Protein AF-A0A9P5QM25-F1 (afdb_monomer)

Structure (mmCIF, N/CA/C/O backbone):
data_AF-A0A9P5QM25-F1
#
_entry.id   AF-A0A9P5QM25-F1
#
loop_
_atom_site.group_PDB
_atom_site.id
_atom_site.type_symbol
_atom_site.label_atom_id
_atom_site.label_alt_id
_atom_site.label_comp_id
_atom_site.label_asym_id
_atom_site.label_entity_id
_atom_site.label_seq_id
_atom_site.pdbx_PDB_ins_code
_atom_site.Cartn_x
_atom_site.Cartn_y
_atom_site.Cartn_z
_atom_site.occupancy
_atom_site.B_iso_or_equiv
_atom_site.auth_seq_id
_atom_site.auth_comp_id
_atom_site.auth_asym_id
_atom_site.auth_atom_id
_atom_site.pdbx_PDB_model_num
ATOM 1 N N . MET A 1 1 ? 16.708 -5.888 -23.885 1.00 65.88 1 MET A N 1
ATOM 2 C CA . MET A 1 1 ? 16.876 -5.593 -22.443 1.00 65.88 1 MET A CA 1
ATOM 3 C C . MET A 1 1 ? 15.584 -5.124 -21.760 1.00 65.88 1 MET A C 1
ATOM 5 O O . MET A 1 1 ? 14.980 -5.960 -21.112 1.00 65.88 1 MET A O 1
ATOM 9 N N . ALA A 1 2 ? 15.090 -3.881 -21.901 1.00 63.34 2 ALA A N 1
ATOM 10 C CA . ALA A 1 2 ? 13.848 -3.460 -21.212 1.00 63.34 2 ALA A CA 1
ATOM 11 C C . ALA A 1 2 ? 12.582 -4.154 -21.759 1.00 63.34 2 ALA A C 1
ATOM 13 O O . ALA A 1 2 ? 11.857 -4.803 -21.013 1.00 63.34 2 ALA A O 1
ATOM 14 N N . ALA A 1 3 ? 12.371 -4.108 -23.077 1.00 65.06 3 ALA A N 1
ATOM 15 C CA . ALA A 1 3 ? 11.215 -4.735 -23.723 1.00 65.06 3 ALA A CA 1
ATOM 16 C C . ALA A 1 3 ? 11.186 -6.276 -23.592 1.00 65.06 3 ALA A C 1
ATOM 18 O O . ALA A 1 3 ? 10.130 -6.895 -23.501 1.00 65.06 3 ALA A O 1
ATOM 19 N N . GLU A 1 4 ? 12.366 -6.887 -23.502 1.00 71.94 4 GLU A N 1
ATOM 20 C CA . GLU A 1 4 ? 12.548 -8.309 -23.197 1.00 71.94 4 GLU A CA 1
ATOM 21 C C . GLU A 1 4 ? 12.134 -8.632 -21.752 1.00 71.94 4 GLU A C 1
ATOM 23 O O . GLU A 1 4 ? 11.365 -9.560 -21.525 1.00 71.94 4 GLU A O 1
ATOM 28 N N . LYS A 1 5 ? 12.548 -7.809 -20.776 1.00 73.12 5 LYS A N 1
ATOM 29 C CA . LYS A 1 5 ? 12.109 -7.919 -19.372 1.00 73.12 5 LYS A CA 1
ATOM 30 C C . LYS A 1 5 ? 10.605 -7.682 -19.198 1.00 73.12 5 LYS A C 1
ATOM 32 O O . LYS A 1 5 ? 10.015 -8.222 -18.266 1.00 73.12 5 LYS A O 1
ATOM 37 N N . MET A 1 6 ? 9.984 -6.908 -20.089 1.00 71.12 6 MET A N 1
ATOM 38 C CA . MET A 1 6 ? 8.530 -6.718 -20.138 1.00 71.12 6 MET A CA 1
ATOM 39 C C . MET A 1 6 ? 7.782 -7.936 -20.709 1.00 71.12 6 MET A C 1
ATOM 41 O O . MET A 1 6 ? 6.568 -8.032 -20.526 1.00 71.12 6 MET A O 1
ATOM 45 N N . GLY A 1 7 ? 8.477 -8.863 -21.383 1.00 75.19 7 GLY A N 1
ATOM 46 C CA . GLY A 1 7 ? 7.889 -10.091 -21.926 1.00 75.19 7 GLY A CA 1
ATOM 47 C C . GLY A 1 7 ? 6.868 -9.855 -23.042 1.00 75.19 7 GLY A C 1
ATOM 48 O O . GLY A 1 7 ? 5.950 -10.657 -23.200 1.00 75.19 7 GLY A O 1
ATOM 49 N N . LEU A 1 8 ? 6.992 -8.757 -23.799 1.00 73.06 8 LEU A N 1
ATOM 50 C CA . LEU A 1 8 ? 5.995 -8.348 -24.802 1.00 73.06 8 LEU A CA 1
ATOM 51 C C . LEU A 1 8 ? 5.787 -9.397 -25.905 1.00 73.06 8 LEU A C 1
ATOM 53 O O . LEU A 1 8 ? 4.650 -9.644 -26.297 1.00 73.06 8 LEU A O 1
ATOM 57 N N . ALA A 1 9 ? 6.852 -10.091 -26.313 1.00 69.94 9 ALA A N 1
ATOM 58 C CA . ALA A 1 9 ? 6.783 -11.174 -27.295 1.00 69.94 9 ALA A CA 1
ATOM 59 C C . ALA A 1 9 ? 5.884 -12.348 -26.851 1.00 69.94 9 ALA A C 1
ATOM 61 O O . ALA A 1 9 ? 5.240 -12.978 -27.684 1.00 69.94 9 ALA A O 1
ATOM 62 N N . ASN A 1 10 ? 5.783 -12.606 -25.541 1.00 73.25 10 ASN A N 1
ATOM 63 C CA . ASN A 1 10 ? 4.939 -13.670 -24.982 1.00 73.25 10 ASN A CA 1
ATOM 64 C C . ASN A 1 10 ? 3.479 -13.223 -24.785 1.00 73.25 10 ASN A C 1
ATOM 66 O O . ASN A 1 10 ? 2.614 -14.033 -24.453 1.00 73.25 10 ASN A O 1
ATOM 70 N N . HIS A 1 11 ? 3.191 -11.932 -24.976 1.00 70.44 11 HIS A N 1
ATOM 71 C CA . HIS A 1 11 ? 1.876 -11.332 -24.760 1.00 70.44 11 HIS A CA 1
ATOM 72 C C . HIS A 1 11 ? 1.531 -10.316 -25.868 1.00 70.44 11 HIS A C 1
ATOM 74 O O . HIS A 1 11 ? 1.319 -9.133 -25.577 1.00 70.44 11 HIS A O 1
ATOM 80 N N . PRO A 1 12 ? 1.405 -10.765 -27.132 1.00 62.41 12 PRO A N 1
ATOM 81 C CA . PRO A 1 12 ? 1.338 -9.894 -28.314 1.00 62.41 12 PRO A CA 1
ATOM 82 C C . PRO A 1 12 ? 0.098 -8.982 -28.377 1.00 62.41 12 PRO A C 1
ATOM 84 O O . PRO A 1 12 ? 0.043 -8.056 -29.177 1.00 62.41 12 PRO A O 1
ATOM 87 N N . ASN A 1 13 ? -0.910 -9.208 -27.528 1.00 68.81 13 ASN A N 1
ATOM 88 C CA . ASN A 1 13 ? -2.137 -8.407 -27.474 1.00 68.81 13 ASN A CA 1
ATOM 89 C C . ASN A 1 13 ? -2.141 -7.313 -26.389 1.00 68.81 13 ASN A C 1
ATOM 91 O O . ASN A 1 13 ? -3.171 -6.663 -26.194 1.00 68.81 13 ASN A O 1
ATOM 95 N N . ARG A 1 14 ? -1.033 -7.084 -25.671 1.00 72.12 14 ARG A N 1
ATOM 96 C CA . ARG A 1 14 ? -0.990 -6.064 -24.610 1.00 72.12 14 ARG A CA 1
ATOM 97 C C . ARG A 1 14 ? -0.960 -4.642 -25.173 1.00 72.12 14 ARG A C 1
ATOM 99 O O . ARG A 1 14 ? -0.186 -4.327 -26.076 1.00 72.12 14 ARG A O 1
ATOM 106 N N . SER A 1 15 ? -1.789 -3.783 -24.580 1.00 73.81 15 SER A N 1
ATOM 107 C CA . SER A 1 15 ? -1.636 -2.330 -24.672 1.00 73.81 15 SER A CA 1
ATOM 108 C C . SER A 1 15 ? -0.754 -1.863 -23.517 1.00 73.81 15 SER A C 1
ATOM 110 O O . SER A 1 15 ? -0.932 -2.318 -22.389 1.00 73.81 15 SER A O 1
ATOM 112 N N . VAL A 1 16 ? 0.196 -0.979 -23.797 1.00 77.56 16 VAL A N 1
ATOM 113 C CA . VAL A 1 16 ? 1.110 -0.396 -22.815 1.00 77.56 16 VAL A CA 1
ATOM 114 C C . VAL A 1 16 ? 0.711 1.054 -22.580 1.00 77.56 16 VAL A C 1
ATOM 116 O O . VAL A 1 16 ? 0.463 1.777 -23.541 1.00 77.56 16 VAL A O 1
ATOM 119 N N . ILE A 1 17 ? 0.655 1.483 -21.321 1.00 78.69 17 ILE A N 1
ATOM 120 C CA . ILE A 1 17 ? 0.571 2.901 -20.967 1.00 78.69 17 ILE A CA 1
ATOM 121 C C . ILE A 1 17 ? 1.955 3.324 -20.479 1.00 78.69 17 ILE A C 1
ATOM 123 O O . ILE A 1 17 ? 2.473 2.748 -19.525 1.00 78.69 17 ILE A O 1
ATOM 127 N N . GLU A 1 18 ? 2.563 4.289 -21.156 1.00 76.06 18 GLU A N 1
ATOM 128 C CA . GLU A 1 18 ? 3.878 4.833 -20.829 1.00 76.06 18 GLU A CA 1
ATOM 129 C C . GLU A 1 18 ? 3.711 6.236 -20.251 1.00 76.06 18 GLU A C 1
ATOM 131 O O . GLU A 1 18 ? 3.163 7.129 -20.893 1.00 76.06 18 GLU A O 1
ATOM 136 N N . LEU A 1 19 ? 4.169 6.434 -19.021 1.00 76.75 19 LEU A N 1
ATOM 137 C CA . LEU A 1 19 ? 4.155 7.745 -18.384 1.00 76.75 19 LEU A CA 1
ATOM 138 C C . LEU A 1 19 ? 5.511 8.418 -18.629 1.00 76.75 19 LEU A C 1
ATOM 140 O O . LEU A 1 19 ? 6.542 7.784 -18.414 1.00 76.75 19 LEU A O 1
ATOM 144 N N . TYR A 1 20 ? 5.502 9.681 -19.056 1.00 72.69 20 TYR A N 1
ATOM 145 C CA . TYR A 1 20 ? 6.682 10.502 -19.355 1.00 72.69 20 TYR A CA 1
ATOM 146 C C . TYR A 1 20 ? 7.631 9.854 -20.387 1.00 72.69 20 TYR A C 1
ATOM 148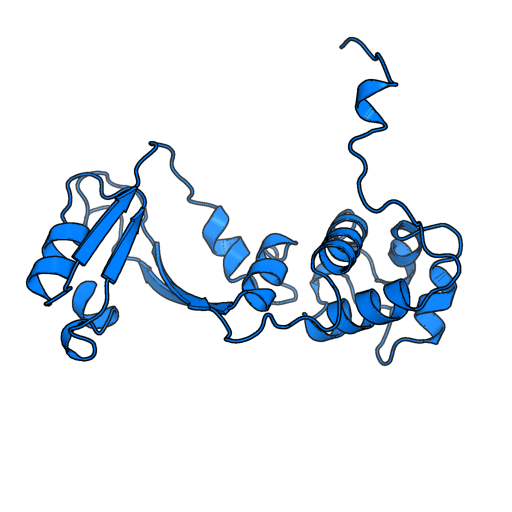 O O . TYR A 1 20 ? 8.776 9.533 -20.060 1.00 72.69 20 TYR A O 1
ATOM 156 N N . PRO A 1 21 ? 7.194 9.643 -21.646 1.00 67.19 21 PRO A N 1
ATOM 157 C CA . PRO A 1 21 ? 7.984 8.931 -22.662 1.00 67.19 21 PRO A CA 1
ATOM 158 C C . PRO A 1 21 ? 9.292 9.650 -23.043 1.00 67.19 21 PRO A C 1
ATOM 160 O O . PRO A 1 21 ? 10.195 9.041 -23.632 1.00 67.19 21 PRO A O 1
ATOM 163 N N . GLY A 1 22 ? 9.404 10.952 -22.742 1.00 66.88 22 GLY A N 1
ATOM 164 C CA . GLY A 1 22 ? 10.549 11.781 -23.109 1.00 66.88 22 GLY A CA 1
ATOM 165 C C . GLY A 1 22 ? 10.858 11.678 -24.614 1.00 66.88 22 GLY A C 1
ATOM 166 O O . GLY A 1 22 ? 9.942 11.760 -25.429 1.00 66.88 22 GLY A O 1
ATOM 167 N N . PRO A 1 23 ? 12.122 11.449 -25.027 1.00 65.12 23 PRO A N 1
ATOM 168 C CA . PRO A 1 23 ? 12.490 11.315 -26.442 1.00 65.12 23 PRO A CA 1
ATOM 169 C C . PRO A 1 23 ? 12.024 9.995 -27.094 1.00 65.12 23 PRO A C 1
ATOM 171 O O . PRO A 1 23 ? 12.364 9.731 -28.247 1.00 65.12 23 PRO A O 1
ATOM 174 N N . GLY A 1 24 ? 11.305 9.127 -26.374 1.00 66.88 24 GLY A N 1
ATOM 175 C CA . GLY A 1 24 ? 10.636 7.954 -26.945 1.00 66.88 24 GLY A CA 1
ATOM 176 C C . GLY A 1 24 ? 11.527 6.735 -27.207 1.00 66.88 24 GLY A C 1
ATOM 177 O O . GLY A 1 24 ? 11.154 5.842 -27.969 1.00 66.88 24 GLY A O 1
ATOM 178 N N . GLN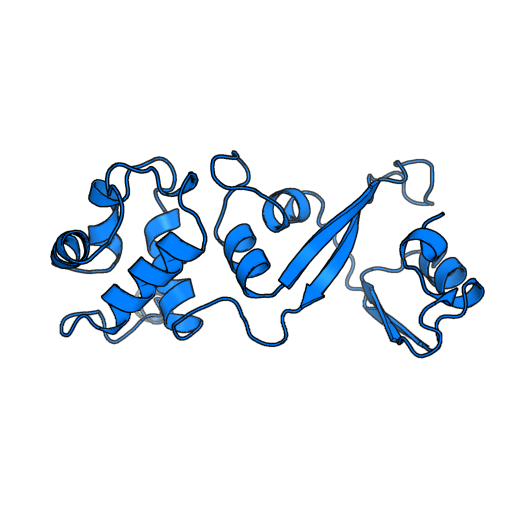 A 1 25 ? 12.714 6.657 -26.595 1.00 69.38 25 GLN A N 1
ATOM 179 C CA . GLN A 1 25 ? 13.611 5.498 -26.745 1.00 69.38 25 GLN A CA 1
ATOM 180 C C . GLN A 1 25 ? 12.978 4.210 -26.191 1.00 69.38 25 GLN A C 1
ATOM 182 O O . GLN A 1 25 ? 13.030 3.158 -26.836 1.00 69.38 25 GLN A O 1
ATOM 187 N N . LEU A 1 26 ? 12.334 4.296 -25.020 1.00 72.81 26 LEU A N 1
ATOM 188 C CA . LEU A 1 26 ? 11.616 3.174 -24.421 1.00 72.81 26 LEU A CA 1
ATOM 189 C C . LEU A 1 26 ? 10.348 2.852 -25.225 1.00 72.81 26 LEU A C 1
ATOM 191 O O . LEU A 1 26 ? 10.193 1.694 -25.619 1.00 72.81 26 LEU A O 1
ATOM 195 N N . THR A 1 27 ? 9.544 3.861 -25.588 1.00 75.00 27 THR A N 1
ATOM 196 C CA . THR A 1 27 ? 8.404 3.751 -26.520 1.00 75.00 27 THR A CA 1
ATOM 197 C C . THR A 1 27 ? 8.763 2.939 -27.761 1.00 75.00 27 THR A C 1
ATOM 199 O O . THR A 1 27 ? 8.130 1.925 -28.062 1.00 75.00 27 THR A O 1
ATOM 202 N N . ARG A 1 28 ? 9.841 3.330 -28.456 1.00 78.31 28 ARG A N 1
ATOM 203 C CA . ARG A 1 28 ? 10.315 2.663 -29.673 1.00 78.31 28 ARG A CA 1
ATOM 204 C C . ARG A 1 28 ? 10.711 1.217 -29.402 1.00 78.31 28 ARG A C 1
ATOM 206 O O . ARG A 1 28 ? 10.360 0.340 -30.185 1.00 78.31 28 ARG A O 1
ATOM 213 N N . SER A 1 29 ? 11.405 0.952 -28.296 1.00 80.69 29 SER A N 1
ATOM 214 C CA . SER A 1 29 ? 11.803 -0.412 -27.936 1.00 80.69 29 SER A CA 1
ATOM 215 C C . SER A 1 29 ? 10.604 -1.335 -27.674 1.00 80.69 29 SER A C 1
ATOM 217 O O . SER A 1 29 ? 10.649 -2.503 -28.052 1.00 80.69 29 SER A O 1
ATOM 219 N N . MET A 1 30 ? 9.518 -0.819 -27.086 1.00 82.88 30 MET A N 1
ATOM 220 C CA . MET A 1 30 ? 8.298 -1.586 -26.813 1.00 82.88 30 MET A CA 1
ATOM 221 C C . MET A 1 30 ? 7.510 -1.879 -28.092 1.00 82.88 30 MET A C 1
ATOM 223 O O . MET A 1 30 ? 7.056 -3.006 -28.282 1.00 82.88 30 MET A O 1
ATOM 227 N N . VAL A 1 31 ? 7.402 -0.900 -28.997 1.00 75.19 31 VAL A N 1
ATOM 228 C CA . VAL A 1 31 ? 6.792 -1.097 -30.325 1.00 75.19 31 VAL A CA 1
ATOM 229 C C . VAL A 1 31 ? 7.570 -2.146 -31.125 1.00 75.19 31 VAL A C 1
ATOM 231 O O . VAL A 1 31 ? 6.973 -3.087 -31.639 1.00 75.19 31 VAL A O 1
ATOM 234 N N . LEU A 1 32 ? 8.904 -2.044 -31.171 1.00 80.19 32 LEU A N 1
ATOM 235 C CA . LEU A 1 32 ? 9.759 -3.014 -31.871 1.00 80.19 32 LEU A CA 1
ATOM 236 C C . LEU A 1 32 ? 9.690 -4.425 -31.269 1.00 80.19 32 LEU A C 1
ATOM 238 O O . LEU A 1 32 ? 9.893 -5.402 -31.982 1.00 80.19 32 LEU A O 1
ATOM 242 N N . ALA A 1 33 ? 9.385 -4.543 -29.977 1.00 78.75 33 ALA A N 1
ATOM 243 C CA . ALA A 1 33 ? 9.190 -5.824 -29.304 1.00 78.75 33 ALA A CA 1
ATOM 244 C C . ALA A 1 33 ? 7.771 -6.408 -29.460 1.00 78.75 33 ALA A C 1
ATOM 246 O O . ALA A 1 33 ? 7.466 -7.421 -28.829 1.00 78.75 33 ALA A O 1
ATOM 247 N N . GLY A 1 34 ? 6.910 -5.789 -30.277 1.00 76.50 34 GLY A N 1
ATOM 248 C CA . GLY A 1 34 ? 5.590 -6.320 -30.624 1.00 76.50 34 GLY A CA 1
ATOM 249 C C . GLY A 1 34 ? 4.433 -5.829 -29.752 1.00 76.50 34 GLY A C 1
ATOM 250 O O . GLY A 1 34 ? 3.388 -6.475 -29.725 1.00 76.50 34 GLY A O 1
ATOM 251 N N . ALA A 1 35 ? 4.574 -4.707 -29.034 1.00 80.12 35 ALA A N 1
ATOM 252 C CA . ALA A 1 35 ? 3.433 -4.098 -28.348 1.00 80.12 35 ALA A CA 1
ATOM 253 C C . ALA A 1 35 ? 2.337 -3.696 -29.354 1.00 80.12 35 ALA A C 1
ATOM 255 O O . ALA A 1 35 ? 2.600 -2.968 -30.310 1.00 80.12 35 ALA A O 1
ATOM 256 N N . LYS A 1 36 ? 1.088 -4.113 -29.108 1.00 77.69 36 LYS A N 1
ATOM 257 C CA . LYS A 1 36 ? -0.053 -3.825 -29.998 1.00 77.69 36 LYS A CA 1
ATOM 258 C C . LYS A 1 36 ? -0.424 -2.343 -30.026 1.00 77.69 36 LYS A C 1
ATOM 260 O O . LYS A 1 36 ? -0.847 -1.819 -31.052 1.00 77.69 36 LYS A O 1
ATOM 265 N N . LYS A 1 37 ? -0.328 -1.684 -28.873 1.00 75.56 37 LYS A N 1
ATOM 266 C CA . LYS A 1 37 ? -0.648 -0.266 -28.697 1.00 75.56 37 LYS A CA 1
ATOM 267 C C . LYS A 1 37 ? 0.186 0.288 -27.554 1.00 75.56 37 LYS A C 1
ATOM 269 O O . LYS A 1 37 ? 0.260 -0.349 -26.507 1.00 75.56 37 LYS A O 1
ATOM 274 N N . VAL A 1 38 ? 0.771 1.466 -27.735 1.00 75.69 38 VAL A N 1
ATOM 275 C CA . VAL A 1 38 ? 1.432 2.218 -26.662 1.00 75.69 38 VAL A CA 1
ATOM 276 C C . VAL A 1 38 ? 0.720 3.563 -26.536 1.00 75.69 38 VAL A C 1
ATOM 278 O O . VAL A 1 38 ? 0.552 4.260 -27.533 1.00 75.69 38 VAL A O 1
ATOM 281 N N . ILE A 1 39 ? 0.230 3.889 -25.343 1.00 75.50 39 ILE A N 1
ATOM 282 C CA . ILE A 1 39 ? -0.449 5.147 -25.019 1.00 75.50 39 ILE A CA 1
ATOM 283 C C . ILE A 1 39 ? 0.464 5.916 -24.077 1.00 75.50 39 ILE A C 1
ATOM 285 O O . ILE A 1 39 ? 0.763 5.431 -22.991 1.00 75.50 39 ILE A O 1
ATOM 289 N N . THR A 1 40 ? 0.904 7.100 -24.480 1.00 67.44 40 THR A N 1
ATOM 290 C CA . THR A 1 40 ? 1.815 7.913 -23.674 1.00 67.44 40 THR A CA 1
ATOM 291 C C . THR A 1 40 ? 1.070 9.013 -22.918 1.00 67.44 40 THR A C 1
ATOM 293 O O . THR A 1 40 ? 0.179 9.639 -23.491 1.00 67.44 40 THR A O 1
ATOM 296 N N . VAL A 1 41 ? 1.453 9.293 -21.672 1.00 64.88 41 VAL A N 1
ATOM 297 C CA . VAL A 1 41 ? 0.932 10.415 -20.866 1.00 64.88 41 VAL A CA 1
ATOM 298 C C . VAL A 1 41 ? 2.111 11.194 -20.292 1.00 64.88 41 VAL A C 1
ATOM 300 O O . VAL A 1 41 ? 2.968 10.596 -19.655 1.00 64.88 41 VAL A O 1
ATOM 303 N N . ASP A 1 42 ? 2.167 12.508 -20.498 1.00 58.22 42 ASP A N 1
ATOM 304 C CA . ASP A 1 42 ? 3.276 13.359 -20.049 1.00 58.22 42 ASP A CA 1
ATOM 305 C C . ASP A 1 42 ? 2.736 14.638 -19.394 1.00 58.22 42 ASP A C 1
ATOM 307 O O . ASP A 1 42 ? 1.835 15.278 -19.940 1.00 58.22 42 ASP A O 1
ATOM 311 N N . ASN A 1 43 ? 3.264 15.000 -18.224 1.00 54.34 43 ASN A N 1
ATOM 312 C CA . ASN A 1 43 ? 3.025 16.304 -17.597 1.00 54.34 43 ASN A CA 1
ATOM 313 C C . ASN A 1 43 ? 4.283 16.917 -16.945 1.00 54.34 43 ASN A C 1
ATOM 315 O O . ASN A 1 43 ? 4.147 17.809 -16.118 1.00 54.34 43 ASN A O 1
ATOM 319 N N . GLY A 1 44 ? 5.482 16.462 -17.339 1.00 51.75 44 GLY A N 1
ATOM 320 C CA . GLY A 1 44 ? 6.779 17.035 -16.968 1.00 51.75 44 GLY A CA 1
ATOM 321 C C . GLY A 1 44 ? 6.990 17.404 -15.494 1.00 51.75 44 GLY A C 1
ATOM 322 O O . GLY A 1 44 ? 6.981 18.582 -15.177 1.00 51.75 44 GLY A O 1
ATOM 323 N N . GLU A 1 45 ? 7.295 16.431 -14.628 1.00 49.91 45 GLU A N 1
ATOM 324 C CA . GLU A 1 45 ? 8.025 16.631 -13.359 1.00 49.91 45 GLU A CA 1
ATOM 325 C C . GLU A 1 45 ? 8.579 15.279 -12.850 1.00 49.91 45 GLU A C 1
ATOM 327 O O . GLU A 1 45 ? 7.987 14.221 -13.071 1.00 49.91 45 GLU A O 1
ATOM 332 N N . ALA A 1 46 ? 9.763 15.280 -12.225 1.00 54.34 46 ALA A N 1
ATOM 333 C CA . ALA A 1 46 ? 10.512 14.061 -11.900 1.00 54.34 46 ALA A CA 1
ATOM 334 C C . ALA A 1 46 ? 10.139 13.467 -10.524 1.00 54.34 46 ALA A C 1
ATOM 336 O O . ALA A 1 46 ? 10.365 14.086 -9.487 1.00 54.34 46 ALA A O 1
ATOM 337 N N . TYR A 1 47 ? 9.668 12.213 -10.496 1.00 54.53 47 TYR A N 1
ATOM 338 C CA . TYR A 1 47 ? 9.320 11.475 -9.270 1.00 54.53 47 TYR A CA 1
ATOM 339 C C . TYR A 1 47 ? 10.359 10.393 -8.925 1.00 54.53 47 TYR A C 1
ATOM 341 O O . TYR A 1 47 ? 10.154 9.212 -9.191 1.00 54.53 47 TYR A O 1
ATOM 349 N N . GLN A 1 48 ? 11.479 10.777 -8.310 1.00 54.94 48 GLN A N 1
ATOM 350 C CA . GLN A 1 48 ? 12.568 9.841 -7.966 1.00 54.94 48 GLN A CA 1
ATOM 351 C C . GLN A 1 48 ? 12.352 9.138 -6.606 1.00 54.94 48 GLN A C 1
ATOM 353 O O . GLN A 1 48 ? 12.665 7.959 -6.443 1.00 54.94 48 GLN A O 1
ATOM 358 N N . ASP A 1 49 ? 11.756 9.823 -5.623 1.00 59.06 49 ASP A N 1
ATOM 359 C CA . ASP A 1 49 ? 11.606 9.280 -4.259 1.00 59.06 49 ASP A CA 1
ATOM 360 C C . ASP A 1 49 ? 10.370 8.392 -4.056 1.00 59.06 49 ASP A C 1
ATOM 362 O O . ASP A 1 49 ? 10.309 7.612 -3.098 1.00 59.06 49 ASP A O 1
ATOM 366 N N . SER A 1 50 ? 9.380 8.478 -4.949 1.00 62.34 50 SER A N 1
ATOM 367 C CA . SER A 1 50 ? 8.117 7.741 -4.821 1.00 62.34 50 SER A CA 1
ATOM 368 C C . SER A 1 50 ? 8.303 6.229 -4.927 1.00 62.34 50 SER A C 1
ATOM 370 O O . SER A 1 50 ? 7.555 5.475 -4.305 1.00 62.34 50 SER A O 1
ATOM 372 N N . LEU A 1 51 ? 9.326 5.763 -5.649 1.00 65.75 51 LEU A N 1
ATOM 373 C CA . LEU A 1 51 ? 9.479 4.336 -5.896 1.00 65.75 51 LEU A CA 1
ATOM 374 C C . LEU A 1 51 ? 9.882 3.544 -4.659 1.00 65.75 51 LEU A C 1
ATOM 376 O O . LEU A 1 51 ? 9.288 2.508 -4.371 1.00 65.75 51 LEU A O 1
ATOM 380 N N . LYS A 1 52 ? 10.845 4.059 -3.887 1.00 73.25 52 LYS A N 1
ATOM 381 C CA . LYS A 1 52 ? 11.293 3.408 -2.646 1.00 73.25 52 LYS A CA 1
ATOM 382 C C . LYS A 1 52 ? 10.134 3.188 -1.681 1.00 73.25 52 LYS A C 1
ATOM 384 O O . LYS A 1 52 ? 10.191 2.270 -0.877 1.00 73.25 52 LYS A O 1
ATOM 389 N N . ARG A 1 53 ? 9.108 4.043 -1.750 1.00 79.56 53 ARG A N 1
ATOM 390 C CA . ARG A 1 53 ? 7.888 3.947 -0.948 1.00 79.56 53 ARG A CA 1
ATOM 391 C C . ARG A 1 53 ? 6.939 2.879 -1.481 1.00 79.56 53 ARG A C 1
ATOM 393 O O . ARG A 1 53 ? 6.385 2.158 -0.672 1.00 79.56 53 ARG A O 1
ATOM 400 N N . LEU A 1 54 ? 6.767 2.747 -2.796 1.00 76.81 54 LEU A N 1
ATOM 401 C CA . LEU A 1 54 ? 5.846 1.770 -3.399 1.00 76.81 54 LEU A CA 1
ATOM 402 C C . LEU A 1 54 ? 6.216 0.313 -3.094 1.00 76.81 54 LEU A C 1
ATOM 404 O O . LEU A 1 54 ? 5.333 -0.528 -3.014 1.00 76.81 54 LEU A O 1
ATOM 408 N N . THR A 1 55 ? 7.503 0.026 -2.903 1.00 82.69 55 THR A N 1
ATOM 409 C CA . THR A 1 55 ? 8.013 -1.330 -2.633 1.00 82.69 55 THR A CA 1
ATOM 410 C C . THR A 1 55 ? 8.605 -1.463 -1.227 1.00 82.69 55 THR A C 1
ATOM 412 O O . THR A 1 55 ? 9.486 -2.289 -0.996 1.00 82.69 55 THR A O 1
ATOM 415 N N . ALA A 1 56 ? 8.239 -0.573 -0.299 1.00 88.12 56 ALA A N 1
ATOM 416 C CA . ALA A 1 56 ? 8.842 -0.551 1.028 1.00 88.12 56 ALA A CA 1
ATOM 417 C C . ALA A 1 56 ? 8.286 -1.667 1.915 1.00 88.12 56 ALA A C 1
ATOM 419 O O . ALA A 1 56 ? 7.152 -1.570 2.373 1.00 88.12 56 ALA A O 1
ATOM 420 N N . GLU A 1 57 ? 9.113 -2.649 2.255 1.00 92.62 57 GLU A N 1
ATOM 421 C CA . GLU A 1 57 ? 8.750 -3.737 3.172 1.00 92.62 57 GLU A CA 1
ATOM 422 C C . GLU A 1 57 ? 8.537 -3.261 4.624 1.00 92.62 57 GLU A C 1
ATOM 424 O O . GLU A 1 57 ? 9.091 -2.219 5.027 1.00 92.62 57 GLU A O 1
ATOM 429 N N . PRO A 1 58 ? 7.772 -4.007 5.448 1.00 95.25 58 PRO A N 1
ATOM 430 C CA . PRO A 1 58 ? 7.636 -3.738 6.877 1.00 95.25 58 PRO A CA 1
ATOM 431 C C . PRO A 1 58 ? 8.996 -3.578 7.575 1.00 95.25 58 PRO A C 1
ATOM 433 O O . PRO A 1 58 ? 9.941 -4.331 7.365 1.00 95.25 58 PRO A O 1
ATOM 436 N N . GLY A 1 59 ? 9.107 -2.558 8.424 1.00 92.62 59 GLY A N 1
ATOM 437 C CA . GLY A 1 59 ? 10.302 -2.235 9.205 1.00 92.62 59 GLY A CA 1
ATOM 438 C C . GLY A 1 59 ? 11.318 -1.338 8.497 1.00 92.62 59 GLY A C 1
ATOM 439 O O . GLY A 1 59 ? 12.178 -0.755 9.165 1.00 92.62 59 GLY A O 1
ATOM 440 N N . THR A 1 60 ? 11.199 -1.150 7.181 1.00 91.75 60 THR A N 1
ATOM 441 C CA . THR A 1 60 ? 12.111 -0.288 6.420 1.00 91.75 60 THR A CA 1
ATOM 442 C C . THR A 1 60 ? 11.857 1.206 6.690 1.00 91.75 60 THR A C 1
ATOM 444 O O . THR A 1 60 ? 10.729 1.610 6.995 1.00 91.75 60 THR A O 1
ATOM 447 N N . PRO A 1 61 ? 12.870 2.087 6.554 1.00 86.88 61 PRO A N 1
ATOM 448 C CA . PRO A 1 61 ? 12.678 3.535 6.712 1.00 86.88 61 PRO A CA 1
ATOM 449 C C . PRO A 1 61 ? 11.645 4.130 5.740 1.00 86.88 61 PRO A C 1
ATOM 451 O O . PRO A 1 61 ? 10.921 5.071 6.090 1.00 86.88 61 PRO A O 1
ATOM 454 N N . ALA A 1 62 ? 11.562 3.552 4.538 1.00 85.88 62 ALA A N 1
ATOM 455 C CA . ALA A 1 62 ? 10.660 3.967 3.471 1.00 85.88 62 ALA A CA 1
ATOM 456 C C . ALA A 1 62 ? 9.203 3.511 3.683 1.00 85.88 62 ALA A C 1
ATOM 458 O O . ALA A 1 62 ? 8.319 4.014 2.984 1.00 85.88 62 ALA A O 1
ATOM 459 N N . ARG A 1 63 ? 8.929 2.632 4.666 1.00 91.19 63 ARG A N 1
ATOM 460 C CA . ARG A 1 63 ? 7.568 2.182 4.995 1.00 91.19 63 ARG A CA 1
ATOM 461 C C . ARG A 1 63 ? 6.679 3.383 5.305 1.00 91.19 63 ARG A C 1
ATOM 463 O O . ARG A 1 63 ? 7.001 4.224 6.162 1.00 91.19 63 ARG A O 1
ATOM 470 N N . CYS A 1 64 ? 5.564 3.471 4.593 1.00 88.31 64 CYS A N 1
ATOM 471 C CA . CYS A 1 64 ? 4.610 4.567 4.693 1.00 88.31 64 CYS A CA 1
ATOM 472 C C . CYS A 1 64 ? 3.235 4.128 4.178 1.00 88.31 64 CYS A C 1
ATOM 474 O O . CYS A 1 64 ? 3.082 3.036 3.648 1.00 88.31 64 CYS A O 1
ATOM 476 N N . ARG A 1 65 ? 2.234 5.005 4.277 1.00 89.62 65 ARG A N 1
ATOM 477 C CA . ARG A 1 65 ? 0.887 4.742 3.754 1.00 89.62 65 ARG A CA 1
ATOM 478 C C . ARG A 1 65 ? 0.886 4.288 2.287 1.00 89.62 65 ARG A C 1
ATOM 480 O O . ARG A 1 65 ? 0.172 3.360 1.934 1.00 89.62 65 ARG A O 1
ATOM 487 N N . THR A 1 66 ? 1.716 4.904 1.446 1.00 83.94 66 THR A N 1
ATOM 488 C CA . THR A 1 66 ? 1.811 4.568 0.017 1.00 83.94 66 THR A CA 1
ATOM 489 C C . THR A 1 66 ? 2.306 3.142 -0.228 1.00 83.94 66 THR A C 1
ATOM 491 O O . THR A 1 66 ? 1.865 2.534 -1.194 1.00 83.94 66 THR A O 1
ATOM 494 N N . SER A 1 67 ? 3.171 2.594 0.635 1.00 88.62 67 SER A N 1
ATOM 495 C CA . SER A 1 67 ? 3.646 1.211 0.486 1.00 88.62 67 SER A CA 1
ATOM 496 C C . SER A 1 67 ? 2.510 0.213 0.698 1.00 88.62 67 SER A C 1
ATOM 498 O O . SER A 1 67 ? 2.313 -0.688 -0.102 1.00 88.62 67 SER A O 1
ATOM 500 N N . LEU A 1 68 ? 1.695 0.448 1.729 1.00 90.38 68 LEU A N 1
ATOM 501 C CA . LEU A 1 68 ? 0.543 -0.394 2.041 1.00 90.38 68 LEU A CA 1
ATOM 502 C C . LEU A 1 68 ? -0.551 -0.291 0.982 1.00 90.38 68 LEU A C 1
ATOM 504 O O . LEU A 1 68 ? -1.086 -1.308 0.568 1.00 90.38 68 LEU A O 1
ATOM 508 N N . LEU A 1 69 ? -0.864 0.917 0.503 1.00 86.75 69 LEU A N 1
ATOM 509 C CA . LEU A 1 69 ? -1.852 1.081 -0.570 1.00 86.75 69 LEU A CA 1
ATOM 510 C C . LEU A 1 69 ? -1.386 0.435 -1.883 1.00 86.75 69 LEU A C 1
ATOM 512 O O . LEU A 1 69 ? -2.212 -0.072 -2.637 1.00 86.75 69 LEU A O 1
ATOM 516 N N . ALA A 1 70 ? -0.076 0.415 -2.139 1.00 84.88 70 ALA A N 1
ATOM 517 C CA . ALA A 1 70 ? 0.498 -0.357 -3.233 1.00 84.88 70 ALA A CA 1
ATOM 518 C C . ALA A 1 70 ? 0.269 -1.865 -3.046 1.00 84.88 70 ALA A C 1
ATOM 520 O O . ALA A 1 70 ? -0.277 -2.485 -3.952 1.00 84.88 70 ALA A O 1
ATOM 521 N N . GLU A 1 71 ? 0.596 -2.427 -1.875 1.00 90.56 71 GLU A N 1
ATOM 522 C CA . GLU A 1 71 ? 0.350 -3.847 -1.549 1.00 90.56 71 GLU A CA 1
ATOM 523 C C . GLU A 1 71 ? -1.136 -4.234 -1.628 1.00 90.56 71 GLU A C 1
ATOM 525 O O . GLU A 1 71 ? -1.469 -5.343 -2.036 1.00 90.56 71 GLU A O 1
ATOM 530 N N . VAL A 1 72 ? -2.043 -3.323 -1.257 1.00 89.25 72 VAL A N 1
ATOM 531 C CA . VAL A 1 72 ? -3.494 -3.525 -1.402 1.00 89.25 72 VAL A CA 1
ATOM 532 C C . VAL A 1 72 ? -3.880 -3.627 -2.876 1.00 89.25 72 VAL A C 1
ATOM 534 O O . VAL A 1 72 ? -4.702 -4.469 -3.239 1.00 89.25 72 VAL A O 1
ATOM 537 N N . ALA A 1 73 ? -3.313 -2.763 -3.720 1.00 85.00 73 ALA A N 1
ATOM 538 C CA . ALA A 1 73 ? -3.689 -2.644 -5.122 1.00 85.00 73 ALA A CA 1
ATOM 539 C C . ALA A 1 73 ? -3.095 -3.749 -6.009 1.00 85.00 73 ALA A C 1
ATOM 541 O O . ALA A 1 73 ? -3.760 -4.197 -6.948 1.00 85.00 73 ALA A O 1
ATOM 542 N N . GLY A 1 74 ? -1.859 -4.185 -5.755 1.00 83.06 74 GLY A N 1
ATOM 543 C CA . GLY A 1 74 ? -1.202 -5.176 -6.600 1.00 83.06 74 GLY A CA 1
ATOM 544 C C . GLY A 1 74 ? 0.266 -5.437 -6.291 1.00 83.06 74 GLY A C 1
ATOM 545 O O . GLY A 1 74 ? 0.906 -4.763 -5.487 1.00 83.06 74 GLY A O 1
ATOM 546 N N . ASP A 1 75 ? 0.830 -6.391 -7.026 1.00 83.81 75 ASP A N 1
ATOM 547 C CA . ASP A 1 75 ? 2.241 -6.741 -6.929 1.00 83.81 75 ASP A CA 1
ATOM 548 C C . ASP A 1 75 ? 3.094 -5.727 -7.699 1.00 83.81 75 ASP A C 1
ATOM 550 O O . ASP A 1 75 ? 3.016 -5.624 -8.929 1.00 83.81 75 ASP A O 1
ATOM 554 N N . ILE A 1 76 ? 3.947 -4.994 -6.980 1.00 82.31 76 ILE A N 1
ATOM 555 C CA . ILE A 1 76 ? 4.900 -4.041 -7.558 1.00 82.31 76 ILE A CA 1
ATOM 556 C C . ILE A 1 76 ? 6.306 -4.637 -7.504 1.00 82.31 76 ILE A C 1
ATOM 558 O O . ILE A 1 76 ? 6.900 -4.786 -6.442 1.00 82.31 76 ILE A O 1
ATOM 562 N N . THR A 1 77 ? 6.869 -4.964 -8.666 1.00 81.81 77 THR A N 1
ATOM 563 C CA . THR A 1 77 ? 8.206 -5.556 -8.792 1.00 81.81 77 THR A CA 1
ATOM 564 C C . THR A 1 77 ? 9.161 -4.602 -9.514 1.00 81.81 77 THR A C 1
ATOM 566 O O . THR A 1 77 ? 8.925 -4.292 -10.686 1.00 81.81 77 THR A O 1
ATOM 569 N N . PRO A 1 78 ? 10.280 -4.184 -8.899 1.00 79.88 78 PRO A N 1
ATOM 570 C CA . PRO A 1 78 ? 11.375 -3.546 -9.622 1.00 79.88 78 PRO A CA 1
ATOM 571 C C . PRO A 1 78 ? 11.990 -4.527 -10.626 1.00 79.88 78 PRO A C 1
ATOM 573 O O . PRO A 1 78 ? 12.369 -5.638 -10.263 1.00 79.88 78 PRO A O 1
ATOM 576 N N . LEU A 1 79 ? 12.086 -4.139 -11.897 1.00 78.75 79 LEU A N 1
ATOM 577 C CA . LEU A 1 79 ? 12.663 -4.975 -12.953 1.00 78.75 79 LEU A CA 1
ATOM 578 C C . LEU A 1 79 ? 14.123 -4.624 -13.235 1.00 78.75 79 LEU A C 1
ATOM 580 O O . LEU A 1 79 ? 14.937 -5.529 -13.417 1.00 78.75 79 LEU A O 1
ATOM 584 N N . MET A 1 80 ? 14.449 -3.331 -13.332 1.00 75.31 80 MET A N 1
ATOM 585 C CA . MET A 1 80 ? 15.819 -2.872 -13.577 1.00 75.31 80 MET A CA 1
ATOM 586 C C . MET A 1 80 ? 16.006 -1.371 -13.336 1.00 75.31 80 MET A C 1
ATOM 588 O O . MET A 1 80 ? 15.068 -0.594 -13.490 1.00 75.31 80 MET A O 1
ATOM 592 N N . ARG A 1 81 ? 17.261 -0.976 -13.100 1.00 77.06 81 ARG A N 1
ATOM 593 C CA . ARG A 1 81 ? 17.745 0.408 -13.163 1.00 77.06 81 ARG A CA 1
ATOM 594 C C . ARG A 1 81 ? 18.778 0.520 -14.292 1.00 77.06 81 ARG A C 1
ATOM 596 O O . ARG A 1 81 ? 19.870 -0.026 -14.143 1.00 77.06 81 ARG A O 1
ATOM 603 N N . PRO A 1 82 ? 18.468 1.146 -15.443 1.00 70.06 82 PRO A N 1
ATOM 604 C CA . PRO A 1 82 ? 19.377 1.156 -16.594 1.00 70.06 82 PRO A CA 1
ATOM 605 C C . PRO A 1 82 ? 20.644 2.005 -16.387 1.00 70.06 82 PRO A C 1
ATOM 607 O O . PRO A 1 82 ? 21.645 1.763 -17.059 1.00 70.06 82 PRO A O 1
ATOM 610 N N . GLY A 1 83 ? 20.614 2.960 -15.451 1.00 69.00 83 GLY A N 1
ATOM 611 C CA . GLY A 1 83 ? 21.695 3.908 -15.166 1.00 69.00 83 GLY A CA 1
ATOM 612 C C . GLY A 1 83 ? 21.573 5.218 -15.962 1.00 69.00 83 GLY A C 1
ATOM 613 O O . GLY A 1 83 ? 20.959 5.230 -17.035 1.00 69.00 83 GLY A O 1
ATOM 614 N N . PRO A 1 84 ? 22.167 6.319 -15.469 1.00 70.56 84 PRO A N 1
ATOM 615 C CA . PRO A 1 84 ? 21.862 7.668 -15.946 1.00 70.56 84 PRO A CA 1
ATOM 616 C C . PRO A 1 84 ? 22.289 7.902 -17.394 1.00 70.56 84 PRO A C 1
ATOM 618 O O . PRO A 1 84 ? 21.556 8.475 -18.190 1.00 70.56 84 PRO A O 1
ATOM 621 N N . ASN A 1 85 ? 23.425 7.341 -17.801 1.00 75.44 85 ASN A N 1
ATOM 622 C CA . ASN A 1 85 ? 23.992 7.572 -19.133 1.00 75.44 85 ASN A CA 1
ATOM 623 C C . ASN A 1 85 ? 23.366 6.700 -20.239 1.00 75.44 85 ASN A C 1
ATOM 625 O O . ASN A 1 85 ? 23.889 6.645 -21.351 1.00 75.44 85 ASN A O 1
ATOM 629 N N . LYS A 1 86 ? 22.289 5.958 -19.943 1.00 69.50 86 LYS A N 1
ATOM 630 C CA . LYS A 1 86 ? 21.554 5.166 -20.945 1.00 69.50 86 LYS A CA 1
ATOM 631 C C . LYS A 1 86 ? 20.415 5.941 -21.607 1.00 69.50 86 LYS A C 1
ATOM 633 O O . LYS A 1 86 ? 19.864 5.451 -22.591 1.00 69.50 86 LYS A O 1
ATOM 638 N N . PHE A 1 87 ? 20.080 7.123 -21.095 1.00 67.69 87 PHE A N 1
ATOM 639 C CA . PHE A 1 87 ? 19.022 7.981 -21.618 1.00 67.69 87 PHE A CA 1
ATOM 640 C C . PHE A 1 87 ? 19.564 9.365 -21.977 1.00 67.69 87 PHE A C 1
ATOM 642 O O . PHE A 1 87 ? 20.657 9.745 -21.571 1.00 67.69 87 PHE A O 1
ATOM 649 N N . HIS A 1 88 ? 18.794 10.112 -22.775 1.00 63.66 88 HIS A N 1
ATOM 650 C CA . HIS A 1 88 ? 19.172 11.463 -23.201 1.00 63.66 88 HIS A CA 1
ATOM 651 C C . HIS A 1 88 ? 19.306 12.432 -22.018 1.00 63.66 88 HIS A C 1
ATOM 653 O O . HIS A 1 88 ? 20.194 13.279 -22.016 1.00 63.66 88 HIS A O 1
ATOM 659 N N . LEU A 1 89 ? 18.442 12.283 -21.010 1.00 66.62 89 LEU A N 1
ATOM 660 C CA . LEU A 1 89 ? 18.564 12.992 -19.745 1.00 66.62 89 LEU A CA 1
ATOM 661 C C . LEU A 1 89 ? 19.309 12.087 -18.753 1.00 66.62 89 LEU A C 1
ATOM 663 O O . LEU A 1 89 ? 18.861 10.959 -18.535 1.00 66.62 89 LEU A O 1
ATOM 667 N N . PRO A 1 90 ? 20.417 12.547 -18.149 1.00 68.75 90 PRO A N 1
ATOM 668 C CA . PRO A 1 90 ? 21.273 11.722 -17.304 1.00 68.75 90 PRO A CA 1
ATOM 669 C C . PRO A 1 90 ? 20.725 11.571 -15.873 1.00 68.75 90 PRO A C 1
ATOM 671 O O . PRO A 1 90 ? 21.435 11.809 -14.898 1.00 68.75 90 PRO A O 1
ATOM 674 N N . PHE A 1 91 ? 19.454 11.193 -15.736 1.00 69.56 91 PHE A N 1
ATOM 675 C CA . PHE A 1 91 ? 18.825 10.874 -14.452 1.00 69.56 91 PHE A CA 1
ATOM 676 C C . PHE A 1 91 ? 18.794 9.365 -14.213 1.00 69.56 91 PHE A C 1
ATOM 678 O O . PHE A 1 91 ? 18.790 8.579 -15.157 1.00 69.56 91 PHE A O 1
ATOM 685 N N . ASP A 1 92 ? 18.722 8.941 -12.953 1.00 66.88 92 ASP A N 1
ATOM 686 C CA . ASP A 1 92 ? 18.429 7.543 -12.643 1.00 66.88 92 ASP A CA 1
ATOM 687 C C . ASP A 1 92 ? 16.975 7.220 -13.009 1.00 66.88 92 ASP A C 1
ATOM 689 O O . ASP A 1 92 ? 16.053 7.938 -12.642 1.00 66.88 92 ASP A O 1
ATOM 693 N N . TYR A 1 93 ? 16.753 6.132 -13.740 1.00 71.00 93 TYR A N 1
ATOM 694 C CA . TYR A 1 93 ? 15.412 5.647 -14.067 1.00 71.00 93 TYR A CA 1
ATOM 695 C C . TYR A 1 93 ? 15.232 4.253 -13.497 1.00 71.00 93 TYR A C 1
ATOM 697 O O . TYR A 1 93 ? 16.127 3.416 -13.602 1.00 71.00 93 TYR A O 1
ATOM 705 N N . ASP A 1 94 ? 14.052 3.978 -12.961 1.00 71.06 94 ASP A N 1
ATOM 706 C CA . ASP A 1 94 ? 13.683 2.659 -12.478 1.00 71.06 94 ASP A CA 1
ATOM 707 C C . ASP A 1 94 ? 12.520 2.114 -13.304 1.00 71.06 94 ASP A C 1
ATOM 709 O O . ASP A 1 94 ? 11.465 2.737 -13.422 1.00 71.06 94 ASP A O 1
ATOM 713 N N . LEU A 1 95 ? 12.711 0.927 -13.874 1.00 72.31 95 LEU A N 1
ATOM 714 C CA . LEU A 1 95 ? 11.646 0.184 -14.526 1.00 72.31 95 LEU A CA 1
ATOM 715 C C . LEU A 1 95 ? 10.969 -0.712 -13.495 1.00 72.31 95 LEU A C 1
ATOM 717 O O . LEU A 1 95 ? 11.611 -1.600 -12.930 1.00 72.31 95 LEU A O 1
ATOM 721 N N . ILE A 1 96 ? 9.665 -0.530 -13.317 1.00 70.94 96 ILE A N 1
ATOM 722 C CA . ILE A 1 96 ? 8.841 -1.365 -12.444 1.00 70.94 96 ILE A CA 1
ATOM 723 C C . ILE A 1 96 ? 7.722 -2.046 -13.214 1.00 70.94 96 ILE A C 1
ATOM 725 O O . ILE A 1 96 ? 7.232 -1.544 -14.224 1.00 70.94 96 ILE A O 1
ATOM 729 N N . ARG A 1 97 ? 7.302 -3.196 -12.703 1.00 78.06 97 ARG A N 1
ATOM 730 C CA . ARG A 1 97 ? 6.109 -3.908 -13.136 1.00 78.06 97 ARG A CA 1
ATOM 731 C C . ARG A 1 97 ? 5.075 -3.820 -12.032 1.00 78.06 97 ARG A C 1
ATOM 733 O O . ARG A 1 97 ? 5.372 -4.203 -10.909 1.00 78.06 97 ARG A O 1
ATOM 740 N N . VAL A 1 98 ? 3.876 -3.375 -12.377 1.00 77.31 98 VAL A N 1
ATOM 741 C CA . VAL A 1 98 ? 2.716 -3.404 -11.487 1.00 77.31 98 VAL A CA 1
ATOM 742 C C . VAL A 1 98 ? 1.728 -4.413 -12.049 1.00 77.31 98 VAL A C 1
ATOM 744 O O . VAL A 1 98 ? 1.354 -4.323 -13.219 1.00 77.31 98 VAL A O 1
ATOM 747 N N . VAL A 1 99 ? 1.337 -5.389 -11.237 1.00 81.69 99 VAL A N 1
ATOM 748 C CA . VAL A 1 99 ? 0.290 -6.360 -11.563 1.00 81.69 99 VAL A CA 1
ATOM 749 C C . VAL A 1 99 ? -0.847 -6.158 -10.565 1.00 81.69 99 VAL A C 1
ATOM 751 O O . VAL A 1 99 ? -0.710 -6.580 -9.419 1.00 81.69 99 VAL A O 1
ATOM 754 N N . PRO A 1 100 ? -1.947 -5.491 -10.958 1.00 83.12 100 PRO A N 1
ATOM 755 C CA . PRO A 1 100 ? -3.100 -5.326 -10.084 1.00 83.12 100 PRO A CA 1
ATOM 756 C C . PRO A 1 100 ? -3.655 -6.683 -9.651 1.00 83.12 100 PRO A C 1
ATOM 758 O O . PRO A 1 100 ? -3.726 -7.611 -10.460 1.00 83.12 100 PRO A O 1
ATOM 761 N N . HIS A 1 101 ? -4.074 -6.794 -8.395 1.00 80.44 101 HIS A N 1
ATOM 762 C CA . HIS A 1 101 ? -4.826 -7.960 -7.950 1.00 80.44 101 HIS A CA 1
ATOM 763 C C . HIS A 1 101 ? -6.232 -7.954 -8.567 1.00 80.44 101 HIS A C 1
ATOM 765 O O . HIS A 1 101 ? -6.817 -6.892 -8.778 1.00 80.44 101 HIS A O 1
ATOM 771 N N . GLU A 1 102 ? -6.809 -9.136 -8.821 1.00 79.94 102 GLU A N 1
ATOM 772 C CA . GLU A 1 102 ? -8.206 -9.244 -9.283 1.00 79.94 102 GLU A CA 1
ATOM 773 C C . GLU A 1 102 ? -9.185 -8.614 -8.284 1.00 79.94 102 GLU A C 1
ATOM 775 O O . GLU A 1 102 ? -10.191 -8.018 -8.668 1.00 79.94 102 GLU A O 1
ATOM 780 N N . LYS A 1 103 ? -8.867 -8.735 -6.992 1.00 82.06 103 LYS A N 1
ATOM 781 C CA . LYS A 1 103 ? -9.539 -8.055 -5.888 1.00 82.06 103 LYS A CA 1
ATOM 782 C C . LYS A 1 103 ? -8.480 -7.411 -4.995 1.00 82.06 103 LYS A C 1
ATOM 784 O O . LYS A 1 103 ? -7.503 -8.092 -4.678 1.00 82.06 103 LYS A O 1
ATOM 789 N N . PRO A 1 104 ? -8.658 -6.147 -4.573 1.00 87.38 104 PRO A N 1
ATOM 790 C CA . PRO A 1 104 ? -7.738 -5.514 -3.639 1.00 87.38 104 PRO A CA 1
ATOM 791 C C . PRO A 1 104 ? -7.578 -6.346 -2.362 1.00 87.38 104 PRO A C 1
ATOM 793 O O . PRO A 1 104 ? -8.553 -6.914 -1.869 1.00 87.38 104 PRO A O 1
ATOM 796 N N . ARG A 1 105 ? -6.360 -6.409 -1.816 1.00 90.94 105 ARG A N 1
ATOM 797 C CA . ARG A 1 105 ? -6.048 -7.147 -0.579 1.00 90.94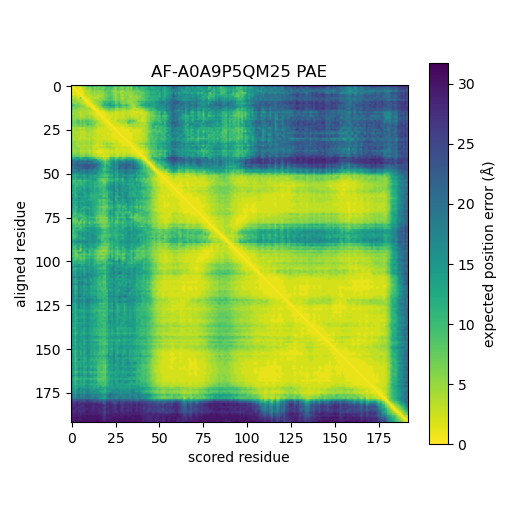 105 ARG A CA 1
ATOM 798 C C . ARG A 1 105 ? -6.483 -6.377 0.670 1.00 90.94 105 ARG A C 1
ATOM 800 O O . ARG A 1 105 ? -5.658 -5.948 1.474 1.00 90.94 105 ARG A O 1
ATOM 807 N N . MET A 1 106 ? -7.788 -6.182 0.813 1.00 91.25 106 MET A N 1
ATOM 808 C CA . MET A 1 106 ? -8.406 -5.523 1.961 1.00 91.25 106 MET A CA 1
ATOM 809 C C . MET A 1 106 ? -9.728 -6.200 2.324 1.00 91.25 106 MET A C 1
ATOM 811 O O . MET A 1 106 ? -10.469 -6.629 1.441 1.00 91.25 106 MET A O 1
ATOM 815 N N . ASP A 1 107 ? -10.029 -6.252 3.621 1.00 91.25 107 ASP A N 1
ATOM 816 C CA . ASP A 1 107 ? -11.247 -6.884 4.154 1.00 91.25 107 ASP A CA 1
ATOM 817 C C . ASP A 1 107 ? -12.397 -5.887 4.379 1.00 91.25 107 ASP A C 1
ATOM 819 O O . ASP A 1 107 ? -13.496 -6.271 4.777 1.00 91.25 107 ASP A O 1
ATOM 823 N N . THR A 1 108 ? -12.140 -4.599 4.144 1.00 92.88 108 THR A N 1
ATOM 824 C CA . THR A 1 108 ? -13.053 -3.477 4.400 1.00 92.88 108 THR A CA 1
ATOM 825 C C . THR A 1 108 ? -13.103 -2.528 3.198 1.00 92.88 108 THR A C 1
ATOM 827 O O . THR A 1 108 ? -12.550 -2.807 2.131 1.00 92.88 108 THR A O 1
ATOM 830 N N . SER A 1 109 ? -13.781 -1.387 3.344 1.00 90.38 109 SER A N 1
ATOM 831 C CA . SER A 1 109 ? -13.733 -0.320 2.342 1.00 90.38 109 SER A CA 1
ATOM 832 C C . SER A 1 109 ? -12.388 0.421 2.339 1.00 90.38 109 SER A C 1
ATOM 834 O O . SER A 1 109 ? -11.733 0.588 3.371 1.00 90.38 109 SER A O 1
ATOM 836 N N . LEU A 1 110 ? -12.005 0.949 1.170 1.00 86.56 110 LEU A N 1
ATOM 837 C CA . LEU A 1 110 ? -10.793 1.762 1.025 1.00 86.56 110 LEU A CA 1
ATOM 838 C C . LEU A 1 110 ? -10.816 3.006 1.927 1.00 86.56 110 LEU A C 1
ATOM 840 O O . LEU A 1 110 ? -9.772 3.421 2.416 1.00 86.56 110 LEU A O 1
ATOM 844 N N . GLU A 1 111 ? -11.994 3.582 2.164 1.00 88.19 111 GLU A N 1
ATOM 845 C CA . GLU A 1 111 ? -12.178 4.740 3.043 1.00 88.19 111 GLU A CA 1
ATOM 846 C C . GLU A 1 111 ? -11.813 4.416 4.497 1.00 88.19 111 GLU A C 1
ATOM 848 O O . GLU A 1 111 ? -11.042 5.144 5.125 1.00 88.19 111 GLU A O 1
ATOM 853 N N . VAL A 1 112 ? -12.313 3.292 5.018 1.00 93.94 112 VAL A N 1
ATOM 854 C CA . VAL A 1 112 ? -12.010 2.844 6.382 1.00 93.94 112 VAL A CA 1
ATOM 855 C C . VAL A 1 112 ? -10.527 2.513 6.526 1.00 93.94 112 VAL A C 1
ATOM 857 O O . VAL A 1 112 ? -9.881 2.963 7.478 1.00 93.94 112 VAL A O 1
ATOM 860 N N . LEU A 1 113 ? -9.968 1.763 5.573 1.00 92.62 113 LEU A N 1
ATOM 861 C CA . LEU A 1 113 ? -8.554 1.411 5.600 1.00 92.62 113 LEU A CA 1
ATOM 862 C C . LEU A 1 113 ? -7.663 2.661 5.504 1.00 92.62 113 LEU A C 1
ATOM 864 O O . LEU A 1 113 ? -6.756 2.814 6.322 1.00 92.62 113 LEU A O 1
ATOM 868 N N . ASP A 1 114 ? -7.928 3.585 4.571 1.00 89.75 114 ASP A N 1
ATOM 869 C CA . ASP A 1 114 ? -7.146 4.823 4.432 1.00 89.75 114 ASP A CA 1
ATOM 870 C C . ASP A 1 114 ? -7.236 5.697 5.685 1.00 89.75 114 ASP A C 1
ATOM 872 O O . ASP A 1 114 ? -6.212 6.225 6.118 1.00 89.75 114 ASP A O 1
ATOM 876 N N . PHE A 1 115 ? -8.406 5.791 6.327 1.00 93.12 115 PHE A N 1
ATOM 877 C CA . PHE A 1 115 ? -8.548 6.491 7.603 1.00 93.12 115 PHE A CA 1
ATOM 878 C C . PHE A 1 115 ? -7.642 5.889 8.682 1.00 93.12 115 PHE A C 1
ATOM 880 O O . PHE A 1 115 ? -6.859 6.611 9.310 1.00 93.12 115 PHE A O 1
ATOM 887 N N . CYS A 1 116 ? -7.693 4.566 8.876 1.00 95.06 116 CYS A N 1
ATOM 888 C CA . CYS A 1 116 ? -6.846 3.886 9.852 1.00 95.06 116 CYS A CA 1
ATOM 889 C C . CYS A 1 116 ? -5.358 4.098 9.548 1.00 95.06 116 CYS A C 1
ATOM 891 O O . CYS A 1 116 ? -4.580 4.443 10.442 1.00 95.06 116 CYS A O 1
ATOM 893 N N . LEU A 1 117 ? -4.957 3.950 8.284 1.00 92.44 117 LEU A N 1
ATOM 894 C CA . LEU A 1 117 ? -3.577 4.166 7.862 1.00 92.44 117 LEU A CA 1
ATOM 895 C C . LEU A 1 117 ? -3.138 5.617 8.087 1.00 92.44 117 LEU A C 1
ATOM 897 O O . LEU A 1 117 ? -2.079 5.844 8.672 1.00 92.44 117 LEU A O 1
ATOM 901 N N . ARG A 1 118 ? -3.937 6.604 7.667 1.00 90.62 118 ARG A N 1
ATOM 902 C CA . ARG A 1 118 ? -3.646 8.037 7.823 1.00 90.62 118 ARG A CA 1
ATOM 903 C C . ARG A 1 118 ? -3.427 8.395 9.290 1.00 90.62 118 ARG A C 1
ATOM 905 O O . ARG A 1 118 ? -2.412 9.005 9.625 1.00 90.62 118 ARG A O 1
ATOM 912 N N . SER A 1 119 ? -4.324 7.955 10.165 1.00 92.94 119 SER A N 1
ATOM 913 C CA . SER A 1 119 ? -4.248 8.226 11.600 1.00 92.94 119 SER A CA 1
ATOM 914 C C . SER A 1 119 ? -3.023 7.567 12.244 1.00 92.94 119 SER A C 1
ATOM 916 O O . SER A 1 119 ? -2.232 8.242 12.908 1.00 92.94 119 SER A O 1
ATOM 918 N N . LEU A 1 120 ? -2.794 6.271 12.002 1.00 94.31 120 LEU A N 1
ATOM 919 C CA . LEU A 1 120 ? -1.714 5.519 12.652 1.00 94.31 120 LEU A CA 1
ATOM 920 C C . LEU A 1 120 ? -0.315 5.907 12.141 1.00 94.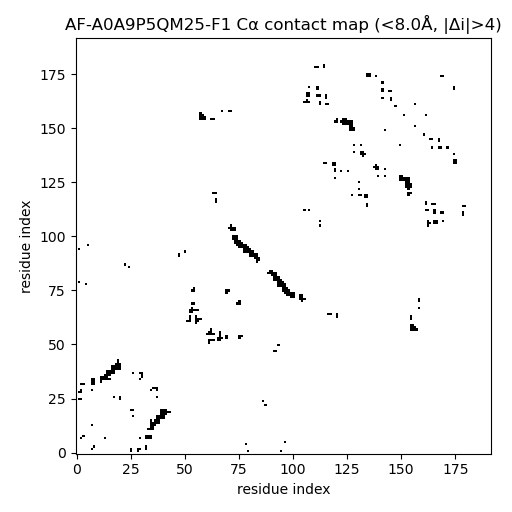31 120 LEU A C 1
ATOM 922 O O . LEU A 1 120 ? 0.633 5.996 12.930 1.00 94.31 120 LEU A O 1
ATOM 926 N N . PHE A 1 121 ? -0.158 6.191 10.843 1.00 91.56 121 PHE A N 1
ATOM 927 C CA . PHE A 1 121 ? 1.147 6.551 10.273 1.00 91.56 121 PHE A CA 1
ATOM 928 C C . PHE A 1 121 ? 1.665 7.926 10.704 1.00 91.56 121 PHE A C 1
ATOM 930 O O . PHE A 1 121 ? 2.869 8.166 10.570 1.00 91.56 121 PHE A O 1
ATOM 937 N N . THR A 1 122 ? 0.822 8.773 11.306 1.00 90.62 122 THR A N 1
ATOM 938 C CA . THR A 1 122 ? 1.243 10.027 11.960 1.00 90.62 122 THR A CA 1
ATOM 939 C C . THR A 1 122 ? 2.364 9.779 12.973 1.00 90.62 122 THR A C 1
ATOM 941 O O . THR A 1 122 ? 3.293 10.572 13.088 1.00 90.62 122 THR A O 1
ATOM 944 N N . ASN A 1 123 ? 2.330 8.633 13.664 1.00 91.75 123 ASN A N 1
ATOM 945 C CA . ASN A 1 123 ? 3.315 8.247 14.672 1.00 91.75 123 ASN A CA 1
ATOM 946 C C . ASN A 1 123 ? 3.942 6.878 14.377 1.00 91.75 123 ASN A C 1
ATOM 948 O O . ASN A 1 123 ? 4.054 6.028 15.260 1.00 91.75 123 ASN A O 1
ATOM 952 N N . LYS A 1 124 ? 4.422 6.672 13.141 1.00 90.31 124 LYS A N 1
ATOM 953 C CA . LYS A 1 124 ? 4.889 5.355 12.664 1.00 90.31 124 LYS A CA 1
ATOM 954 C C . LYS A 1 124 ? 6.023 4.690 13.475 1.00 90.31 124 LYS A C 1
ATOM 956 O O . LYS A 1 124 ? 6.246 3.484 13.368 1.00 90.31 124 LYS A O 1
ATOM 961 N N . SER A 1 125 ? 6.768 5.467 14.264 1.00 93.75 125 SER A N 1
ATOM 962 C CA . SER A 1 125 ? 7.863 4.983 15.126 1.00 93.75 125 SER A CA 1
ATOM 963 C C . SER A 1 125 ? 7.397 4.441 16.484 1.00 93.75 125 SER A C 1
ATOM 965 O O . SER A 1 125 ? 8.186 3.785 17.169 1.00 93.75 125 SER A O 1
ATOM 967 N N . HIS A 1 126 ? 6.150 4.713 16.872 1.00 96.44 126 HIS A N 1
ATOM 968 C CA . HIS A 1 126 ? 5.548 4.260 18.124 1.00 96.44 126 HIS A CA 1
ATOM 969 C C . HIS A 1 126 ? 4.832 2.916 17.952 1.00 96.44 126 HIS A C 1
ATOM 971 O O . HIS A 1 126 ? 4.557 2.478 16.834 1.00 96.44 126 HIS A O 1
ATOM 977 N N . SER A 1 127 ? 4.572 2.252 19.077 1.00 97.44 127 SER A N 1
ATOM 978 C CA . SER A 1 127 ? 3.813 1.005 19.157 1.00 97.44 127 SER A CA 1
ATOM 979 C C . SER A 1 127 ? 2.314 1.229 18.961 1.00 97.44 127 SER A C 1
ATOM 981 O O . SER A 1 127 ? 1.801 2.294 19.315 1.00 97.44 127 SER A O 1
ATOM 983 N N . LEU A 1 128 ? 1.609 0.227 18.427 1.00 97.44 128 LEU A N 1
ATOM 984 C CA . LEU A 1 128 ? 0.173 0.308 18.148 1.00 97.44 128 LEU A CA 1
ATOM 985 C C . LEU A 1 128 ? -0.632 0.712 19.388 1.00 97.44 128 LEU A C 1
ATOM 987 O O . LEU A 1 128 ? -1.430 1.642 19.314 1.00 97.44 128 LEU A O 1
ATOM 991 N N . ASN A 1 129 ? -0.354 0.109 20.546 1.00 96.81 129 ASN A N 1
ATOM 992 C CA . ASN A 1 129 ? -1.029 0.439 21.806 1.00 96.81 129 ASN A CA 1
ATOM 993 C C . ASN A 1 129 ? -0.945 1.924 22.211 1.00 96.81 129 ASN A C 1
ATOM 995 O O . ASN A 1 129 ? -1.847 2.433 22.863 1.00 96.81 129 ASN A O 1
ATOM 999 N N . LYS A 1 130 ? 0.114 2.643 21.822 1.00 96.12 130 LYS A N 1
ATOM 1000 C CA . LYS A 1 130 ? 0.279 4.072 22.137 1.00 96.12 130 LYS A CA 1
ATOM 1001 C C . LYS A 1 130 ? -0.468 4.977 21.162 1.00 96.12 130 LYS A C 1
ATOM 1003 O O . LYS A 1 130 ? -0.782 6.117 21.508 1.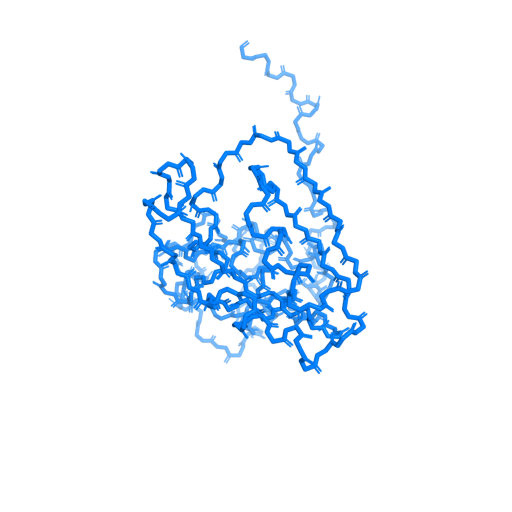00 96.12 130 LYS A O 1
ATOM 1008 N N . VAL A 1 131 ? -0.694 4.495 19.942 1.00 95.94 131 VAL A N 1
ATOM 1009 C CA . VAL A 1 131 ? -1.183 5.290 18.807 1.00 95.94 131 VAL A CA 1
ATOM 1010 C C . VAL A 1 131 ? -2.652 4.994 18.489 1.00 95.94 131 VAL A C 1
ATOM 1012 O O . VAL A 1 131 ? -3.312 5.846 17.907 1.00 95.94 131 VAL A O 1
ATOM 1015 N N . ILE A 1 132 ? -3.199 3.852 18.921 1.00 96.25 132 ILE A N 1
ATOM 1016 C CA . ILE A 1 132 ? -4.567 3.405 18.599 1.00 96.25 132 ILE A CA 1
ATOM 1017 C C . ILE A 1 132 ? -5.650 4.448 18.919 1.00 96.25 132 ILE A C 1
ATOM 1019 O O . ILE A 1 132 ? -6.585 4.617 18.143 1.00 96.25 132 ILE A O 1
ATOM 1023 N N . LYS A 1 133 ? -5.478 5.228 19.993 1.00 94.62 133 LYS A N 1
ATOM 1024 C CA . LYS A 1 133 ? -6.362 6.341 20.385 1.00 94.62 133 LYS A CA 1
ATOM 1025 C C . LYS A 1 133 ? -6.538 7.431 19.321 1.00 94.62 133 LYS A C 1
ATOM 1027 O O . LYS A 1 133 ? -7.498 8.189 19.387 1.00 94.62 133 LYS A O 1
ATOM 1032 N N . LEU A 1 134 ? -5.636 7.520 18.339 1.00 93.62 134 LEU A N 1
ATOM 1033 C CA . LEU A 1 134 ? -5.782 8.436 17.202 1.00 93.62 134 LEU A CA 1
ATOM 1034 C C . LEU A 1 134 ? -6.924 8.032 16.261 1.00 93.62 134 LEU A C 1
ATOM 1036 O O . LEU A 1 134 ? -7.363 8.857 15.469 1.00 93.62 134 LEU A O 1
ATOM 1040 N N . LEU A 1 135 ? -7.414 6.791 16.341 1.00 93.81 135 LEU A N 1
ATOM 1041 C CA . LEU A 1 135 ? -8.596 6.354 15.595 1.00 93.81 135 LEU A CA 1
ATOM 1042 C C . LEU A 1 135 ? -9.899 6.929 16.166 1.00 93.81 135 LEU A C 1
ATOM 1044 O O . LEU A 1 135 ? -10.911 6.938 15.473 1.00 93.81 135 LEU A O 1
ATOM 1048 N N . GLY A 1 136 ? -9.887 7.396 17.415 1.00 92.88 136 GLY A N 1
ATOM 1049 C CA . GLY A 1 136 ? -11.034 8.011 18.070 1.00 92.88 136 GLY A CA 1
ATOM 1050 C C . GLY A 1 136 ? -11.036 7.802 19.590 1.00 92.88 136 GLY A C 1
ATOM 1051 O O . GLY A 1 136 ? -10.308 6.946 20.108 1.00 92.88 136 GLY A O 1
ATOM 1052 N N . PRO A 1 137 ? -11.867 8.558 20.329 1.00 92.12 137 PRO A N 1
ATOM 1053 C CA . PRO A 1 137 ? -12.013 8.397 21.773 1.00 92.12 137 PRO A CA 1
ATOM 1054 C C . PRO A 1 137 ? -12.447 6.973 22.145 1.00 92.12 137 PRO A C 1
ATOM 1056 O O . PRO A 1 137 ? -13.456 6.480 21.653 1.00 92.12 137 PRO A O 1
ATOM 1059 N N . GLY A 1 138 ? -11.695 6.307 23.023 1.00 93.00 138 GLY A N 1
ATOM 1060 C CA . GLY A 1 138 ? -12.007 4.942 23.463 1.00 93.00 138 GLY A CA 1
ATOM 1061 C C . GLY A 1 138 ? -11.600 3.833 22.485 1.00 93.00 138 GLY A C 1
ATOM 1062 O O . GLY A 1 138 ? -11.956 2.677 22.711 1.00 93.00 138 GLY A O 1
ATOM 1063 N N . ALA A 1 139 ? -10.825 4.143 21.439 1.00 95.62 139 ALA A N 1
ATOM 1064 C CA . ALA A 1 139 ? -10.321 3.145 20.490 1.00 95.62 139 ALA A CA 1
ATOM 1065 C C . ALA A 1 139 ? -9.404 2.080 21.132 1.00 95.62 139 ALA A C 1
ATOM 1067 O O . ALA A 1 139 ? -9.142 1.047 20.521 1.00 95.62 139 ALA A O 1
ATOM 1068 N N . ASP A 1 140 ? -8.954 2.273 22.375 1.00 95.94 140 ASP A N 1
ATOM 1069 C CA . ASP A 1 140 ? -8.199 1.274 23.141 1.00 95.94 140 ASP A CA 1
ATOM 1070 C C . ASP A 1 140 ? -8.956 -0.059 23.287 1.00 95.94 140 ASP A C 1
ATOM 1072 O O . ASP A 1 140 ? -8.332 -1.118 23.368 1.00 95.94 140 ASP A O 1
ATOM 1076 N N . ILE A 1 141 ? -10.297 -0.038 23.231 1.00 96.25 141 ILE A N 1
ATOM 1077 C CA . ILE A 1 141 ? -11.130 -1.252 23.248 1.00 96.25 141 ILE A CA 1
ATOM 1078 C C . ILE A 1 141 ? -10.832 -2.196 22.073 1.00 96.25 141 ILE A C 1
ATOM 1080 O O . ILE A 1 141 ? -11.068 -3.401 22.174 1.00 96.25 141 ILE A O 1
ATOM 1084 N N . LEU A 1 142 ? -10.305 -1.666 20.963 1.00 96.31 142 LEU A N 1
ATOM 1085 C CA . LEU A 1 142 ? -9.945 -2.451 19.786 1.00 96.31 142 LEU A CA 1
ATOM 1086 C C . LEU A 1 142 ? -8.774 -3.387 20.075 1.00 96.31 142 LEU A C 1
ATOM 1088 O O . LEU A 1 142 ? -8.767 -4.496 19.555 1.00 96.31 142 LEU A O 1
ATOM 1092 N N . LEU A 1 143 ? -7.833 -2.988 20.942 1.00 96.19 143 LEU A N 1
ATOM 1093 C CA . LEU A 1 143 ? -6.666 -3.806 21.292 1.00 96.19 143 LEU A CA 1
ATOM 1094 C C . LEU A 1 143 ? -7.085 -5.152 21.894 1.00 96.19 143 LEU A C 1
ATOM 1096 O O . LEU A 1 143 ? -6.493 -6.178 21.600 1.00 96.19 143 LEU A O 1
ATOM 1100 N N . GLY A 1 144 ? -8.162 -5.192 22.682 1.00 95.31 144 GLY A N 1
ATOM 1101 C CA . GLY A 1 144 ? -8.675 -6.451 23.237 1.00 95.31 144 GLY A CA 1
ATOM 1102 C C . GLY A 1 144 ? -9.263 -7.415 22.197 1.00 95.31 144 GLY A C 1
ATOM 1103 O O . GLY A 1 144 ? -9.647 -8.525 22.552 1.00 95.31 144 GLY A O 1
ATOM 1104 N N . ARG A 1 145 ? -9.384 -6.991 20.932 1.00 94.94 145 ARG A N 1
ATOM 1105 C CA . ARG A 1 145 ? -10.029 -7.735 19.842 1.00 94.94 145 ARG A CA 1
ATOM 1106 C C . ARG A 1 145 ? -9.069 -8.136 18.723 1.00 94.94 145 ARG A C 1
ATOM 1108 O O . ARG A 1 145 ? -9.538 -8.755 17.769 1.00 94.94 145 ARG A O 1
ATOM 1115 N N . LEU A 1 146 ? -7.795 -7.750 18.799 1.00 97.12 146 LEU A N 1
ATOM 1116 C CA . LEU A 1 146 ? -6.794 -8.083 17.785 1.00 97.12 146 LEU A CA 1
ATOM 1117 C C . LEU A 1 146 ? -6.060 -9.379 18.151 1.00 97.12 146 LEU A C 1
ATOM 1119 O O . LEU A 1 146 ? -5.903 -9.718 19.324 1.00 97.12 146 LEU A O 1
ATOM 1123 N N . SER A 1 147 ? -5.601 -10.096 17.132 1.00 96.62 147 SER A N 1
ATOM 1124 C CA . SER A 1 147 ? -4.973 -11.413 17.254 1.00 96.62 147 SER A CA 1
ATOM 1125 C C . SER A 1 147 ? -3.458 -11.384 17.516 1.00 96.62 147 SER A C 1
ATOM 1127 O O . SER A 1 147 ? -2.857 -12.431 17.755 1.00 96.62 147 SER A O 1
ATOM 1129 N N . PHE A 1 148 ? -2.824 -10.207 17.479 1.00 96.50 148 PHE A N 1
ATOM 1130 C CA . PHE A 1 148 ? -1.364 -10.041 17.490 1.00 96.50 148 PHE A CA 1
ATOM 1131 C C . PHE A 1 148 ? -0.865 -9.096 18.598 1.00 96.50 148 PHE A C 1
ATOM 1133 O O . PHE A 1 148 ? -1.636 -8.379 19.227 1.00 96.50 148 PHE A O 1
ATOM 1140 N N . ASP A 1 149 ? 0.452 -9.067 18.843 1.00 96.00 149 ASP A N 1
ATOM 1141 C CA . ASP A 1 149 ? 1.050 -8.198 19.867 1.00 96.00 149 ASP A CA 1
ATOM 1142 C C . ASP A 1 149 ? 0.962 -6.705 19.504 1.00 96.00 149 ASP A C 1
ATOM 1144 O O . ASP A 1 149 ? 1.542 -6.231 18.526 1.00 96.00 149 ASP A O 1
ATOM 1148 N N . HIS A 1 150 ? 0.299 -5.935 20.363 1.00 95.81 150 HIS A N 1
ATOM 1149 C CA . HIS A 1 150 ? 0.084 -4.495 20.217 1.00 95.81 150 HIS A CA 1
ATOM 1150 C C . HIS A 1 150 ? 1.311 -3.628 20.530 1.00 95.81 150 HIS A C 1
ATOM 1152 O O . HIS A 1 150 ? 1.271 -2.409 20.330 1.00 95.81 150 HIS A O 1
ATOM 1158 N N . ASN A 1 151 ? 2.393 -4.212 21.053 1.00 96.69 151 ASN A N 1
ATOM 1159 C CA . ASN A 1 151 ? 3.653 -3.496 21.259 1.00 96.69 151 ASN A CA 1
ATOM 1160 C C . ASN A 1 151 ? 4.468 -3.354 19.968 1.00 96.69 151 ASN A C 1
ATOM 1162 O O . ASN A 1 151 ? 5.456 -2.610 19.942 1.00 96.69 151 ASN A O 1
ATOM 1166 N N . ILE A 1 152 ? 4.031 -3.997 18.879 1.00 96.81 152 ILE A N 1
ATOM 1167 C CA . ILE A 1 152 ? 4.617 -3.811 17.558 1.00 96.81 152 ILE A CA 1
ATOM 1168 C C . ILE A 1 152 ? 4.548 -2.340 17.140 1.00 96.81 152 ILE A C 1
ATOM 1170 O O . ILE A 1 152 ? 3.540 -1.649 17.306 1.00 96.81 152 ILE A O 1
ATOM 1174 N N . LYS A 1 153 ? 5.656 -1.840 16.595 1.00 97.06 153 LYS A N 1
ATOM 1175 C CA . LYS A 1 153 ? 5.722 -0.492 16.028 1.00 97.06 153 LYS A CA 1
ATOM 1176 C C . LYS A 1 153 ? 4.939 -0.441 14.724 1.00 97.06 153 LYS A C 1
ATOM 1178 O O . LYS A 1 153 ? 5.103 -1.326 13.892 1.00 97.06 153 LYS A O 1
ATOM 1183 N N . ILE A 1 154 ? 4.204 0.645 14.497 1.00 96.88 154 ILE A N 1
ATOM 1184 C CA . ILE A 1 154 ? 3.384 0.846 13.289 1.00 96.88 154 ILE A CA 1
ATOM 1185 C C . ILE A 1 154 ? 4.183 0.590 12.001 1.00 96.88 154 ILE A C 1
ATOM 1187 O O . ILE A 1 154 ? 3.720 -0.110 11.108 1.00 96.88 154 ILE A O 1
ATOM 1191 N N . LYS A 1 155 ? 5.427 1.082 11.904 1.00 95.25 155 LYS A N 1
ATOM 1192 C CA . LYS A 1 155 ? 6.276 0.857 10.719 1.00 95.25 155 LYS A CA 1
ATOM 1193 C C . LYS A 1 155 ? 6.645 -0.614 10.467 1.00 95.25 155 LYS A C 1
ATOM 1195 O O . LYS A 1 155 ? 7.116 -0.912 9.380 1.00 95.25 155 LYS A O 1
ATOM 1200 N N . HIS A 1 156 ? 6.512 -1.497 11.454 1.00 96.69 156 HIS A N 1
ATOM 1201 C CA . HIS A 1 156 ? 6.797 -2.931 11.339 1.00 96.69 156 HIS A CA 1
ATOM 1202 C C . HIS A 1 156 ? 5.539 -3.773 11.103 1.00 96.69 156 HIS A C 1
ATOM 1204 O O . HIS A 1 156 ? 5.670 -4.972 10.884 1.00 96.69 156 HIS A O 1
ATOM 1210 N N . MET A 1 157 ? 4.349 -3.171 11.144 1.00 97.12 157 MET A N 1
ATOM 1211 C CA . MET A 1 157 ? 3.106 -3.901 10.926 1.00 97.12 157 MET A CA 1
ATOM 1212 C C . MET A 1 157 ? 2.940 -4.317 9.459 1.00 97.12 157 MET A C 1
ATOM 1214 O O . MET A 1 157 ? 3.275 -3.559 8.538 1.00 97.12 157 MET A O 1
ATOM 1218 N N . THR A 1 158 ? 2.409 -5.522 9.256 1.00 96.94 158 THR A N 1
ATOM 1219 C CA . THR A 1 158 ? 2.073 -6.079 7.937 1.00 96.94 158 THR A CA 1
ATOM 1220 C C . THR A 1 158 ? 0.722 -5.565 7.442 1.00 96.94 158 THR A C 1
ATOM 1222 O O . THR A 1 158 ? -0.062 -5.016 8.218 1.00 96.94 158 THR A O 1
ATOM 1225 N N . LEU A 1 159 ? 0.432 -5.750 6.148 1.00 95.94 159 LEU A N 1
ATOM 1226 C CA . LEU A 1 159 ? -0.880 -5.418 5.589 1.00 95.94 159 LEU A CA 1
ATOM 1227 C C . LEU A 1 159 ? -2.013 -6.171 6.303 1.00 95.94 159 LEU A C 1
ATOM 1229 O O . LEU A 1 159 ? -2.997 -5.547 6.682 1.00 95.94 159 LEU A O 1
ATOM 1233 N N . ASP A 1 160 ? -1.834 -7.462 6.584 1.00 97.06 160 ASP A N 1
ATOM 1234 C CA . ASP A 1 160 ? -2.847 -8.279 7.268 1.00 97.06 160 ASP A CA 1
ATOM 1235 C C . ASP A 1 160 ? -3.185 -7.736 8.664 1.00 97.06 160 ASP A C 1
ATOM 1237 O O . ASP A 1 160 ? -4.350 -7.662 9.048 1.00 97.06 160 ASP A O 1
ATOM 1241 N N . GLN A 1 161 ? -2.179 -7.264 9.407 1.00 97.56 161 GLN A N 1
ATOM 1242 C CA . GLN A 1 161 ? -2.392 -6.638 10.715 1.00 97.56 161 GLN A CA 1
ATOM 1243 C C . GLN A 1 161 ? -3.157 -5.315 10.600 1.00 97.56 161 GLN A C 1
ATOM 1245 O O . GLN A 1 161 ? -3.989 -5.006 11.453 1.00 97.56 161 GLN A O 1
ATOM 1250 N N . PHE A 1 162 ? -2.903 -4.522 9.553 1.00 97.25 162 PHE A N 1
ATOM 1251 C CA . PHE A 1 162 ? -3.688 -3.313 9.294 1.00 97.25 162 PHE A CA 1
ATOM 1252 C C . PHE A 1 162 ? -5.117 -3.628 8.850 1.00 97.25 162 PHE A C 1
ATOM 1254 O O . PHE A 1 162 ? -6.033 -2.940 9.300 1.00 97.25 162 PHE A O 1
ATOM 1261 N N . ASN A 1 163 ? -5.322 -4.663 8.033 1.00 97.12 163 ASN A N 1
ATOM 1262 C CA . ASN A 1 163 ? -6.650 -5.133 7.639 1.00 97.12 163 ASN A CA 1
ATOM 1263 C C . ASN A 1 163 ? -7.455 -5.577 8.861 1.00 97.12 163 ASN A C 1
ATOM 1265 O O . ASN A 1 163 ? -8.605 -5.172 9.014 1.00 97.12 163 ASN A O 1
ATOM 1269 N N . GLU A 1 164 ? -6.833 -6.308 9.789 1.00 97.88 164 GLU A N 1
ATOM 1270 C CA . GLU A 1 164 ? -7.487 -6.696 11.035 1.00 97.88 164 GLU A CA 1
ATOM 1271 C C . GLU A 1 164 ? -7.891 -5.469 11.866 1.00 97.88 164 GLU A C 1
ATOM 1273 O O . GLU A 1 164 ? -9.034 -5.377 12.316 1.00 97.88 164 GLU A O 1
ATOM 1278 N N . VAL A 1 165 ? -6.997 -4.484 12.022 1.00 97.50 165 VAL A N 1
ATOM 1279 C CA . VAL A 1 165 ? -7.316 -3.225 12.718 1.00 97.50 165 VAL A CA 1
ATOM 1280 C C . VAL A 1 165 ? -8.474 -2.493 12.043 1.00 97.50 165 VAL A C 1
ATOM 1282 O O . VAL A 1 165 ? -9.401 -2.069 12.734 1.00 97.50 165 VAL A O 1
ATOM 1285 N N . ALA A 1 166 ? -8.449 -2.366 10.715 1.00 97.31 166 ALA A N 1
ATOM 1286 C CA . ALA A 1 166 ? -9.501 -1.710 9.947 1.00 97.31 166 ALA A CA 1
ATOM 1287 C C . ALA A 1 166 ? -10.847 -2.432 10.102 1.00 97.31 166 ALA A C 1
ATOM 1289 O O . ALA A 1 166 ? -11.869 -1.787 10.324 1.00 97.31 166 ALA A O 1
ATOM 1290 N N . LEU A 1 167 ? -10.846 -3.766 10.079 1.00 97.50 167 LEU A N 1
ATOM 1291 C CA . LEU A 1 167 ? -12.039 -4.585 10.279 1.00 97.50 167 LEU A CA 1
ATOM 1292 C C . LEU A 1 167 ? -12.614 -4.417 11.691 1.00 97.50 167 LEU A C 1
ATOM 1294 O O . LEU A 1 167 ? -13.820 -4.228 11.855 1.00 97.50 167 LEU A O 1
ATOM 1298 N N . LYS A 1 168 ? -11.769 -4.442 12.731 1.00 97.44 168 LYS A N 1
ATOM 1299 C CA . LYS A 1 168 ? -12.229 -4.209 14.112 1.00 97.44 168 LYS A CA 1
ATOM 1300 C C . LYS A 1 168 ? -12.714 -2.780 14.321 1.00 97.44 168 LYS A C 1
ATOM 1302 O O . LYS A 1 168 ? -13.664 -2.582 15.076 1.00 97.44 168 LYS A O 1
ATOM 1307 N N . PHE A 1 169 ? -12.091 -1.811 13.656 1.00 97.31 169 PHE A N 1
ATOM 1308 C CA . PHE A 1 169 ? -12.543 -0.427 13.649 1.00 97.31 169 PHE A CA 1
ATOM 1309 C C . PHE A 1 169 ? -13.908 -0.288 12.967 1.00 97.31 169 PHE A C 1
ATOM 1311 O O . PHE A 1 169 ? -14.785 0.357 13.526 1.00 97.31 169 PHE A O 1
ATOM 1318 N N . GLU A 1 170 ? -14.137 -0.929 11.820 1.00 96.19 170 GLU A N 1
ATOM 1319 C CA . GLU A 1 170 ? -15.430 -0.895 11.122 1.00 96.19 170 GLU A CA 1
ATOM 1320 C C . GLU A 1 170 ? -16.563 -1.491 11.971 1.00 96.19 170 GLU A C 1
ATOM 1322 O O . GLU A 1 170 ? -17.661 -0.937 12.027 1.00 96.19 170 GLU A O 1
ATOM 1327 N N . GLN A 1 171 ? -16.265 -2.573 12.696 1.00 95.38 171 GLN A N 1
ATOM 1328 C CA . GLN A 1 171 ? -17.184 -3.261 13.609 1.00 95.38 171 GLN A CA 1
ATOM 1329 C C . GLN A 1 171 ? -17.386 -2.541 14.950 1.00 95.38 171 GLN A C 1
ATOM 1331 O O . GLN A 1 171 ? -18.161 -3.006 15.790 1.00 95.38 171 GLN A O 1
ATOM 1336 N N . TRP A 1 172 ? -16.666 -1.450 15.212 1.00 96.31 172 TRP A N 1
ATOM 1337 C CA . TRP A 1 172 ? -16.748 -0.734 16.479 1.00 96.31 172 TRP A CA 1
ATOM 1338 C C . TRP A 1 172 ? -17.963 0.203 16.496 1.00 96.31 172 TRP A C 1
ATOM 1340 O O . TRP A 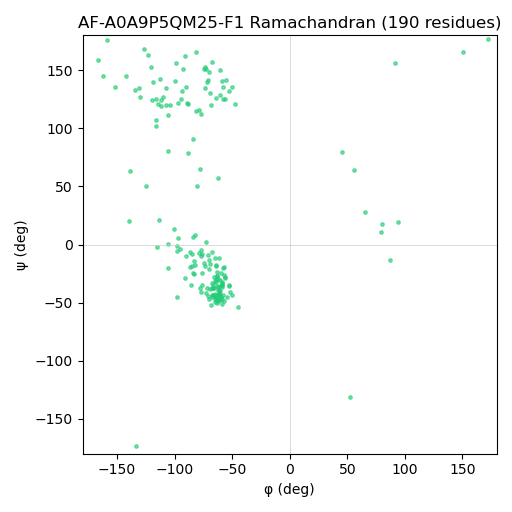1 172 ? -17.977 1.186 15.758 1.00 96.31 172 TRP A O 1
ATOM 1350 N N . PRO A 1 173 ? -18.971 -0.029 17.367 1.00 93.56 173 PRO A N 1
ATOM 1351 C CA . PRO A 1 173 ? -20.215 0.746 17.328 1.00 93.56 173 PRO A CA 1
ATOM 1352 C C . PRO A 1 173 ? -20.043 2.240 17.621 1.00 93.56 173 PRO A C 1
ATOM 1354 O O . PRO A 1 173 ? -20.879 3.039 17.217 1.00 93.56 173 PRO A O 1
ATOM 1357 N N . LEU A 1 174 ? -18.974 2.613 18.335 1.00 92.69 174 LEU A N 1
ATOM 1358 C CA . LEU A 1 174 ? -18.670 3.998 18.709 1.00 92.69 174 LEU A CA 1
ATOM 1359 C C . LEU A 1 174 ? -17.603 4.632 17.805 1.00 92.69 174 LEU A C 1
ATOM 1361 O O . LEU A 1 174 ? -17.046 5.671 18.157 1.00 92.69 174 LEU A O 1
ATOM 1365 N N . ARG A 1 175 ? -17.283 4.009 16.662 1.00 93.75 175 ARG A N 1
ATOM 1366 C CA . ARG A 1 175 ? -16.316 4.581 15.723 1.00 93.75 175 ARG A CA 1
ATOM 1367 C C . ARG A 1 175 ? -16.795 5.946 15.213 1.00 93.75 175 ARG A C 1
ATOM 1369 O O . ARG A 1 175 ? -18.002 6.144 15.052 1.00 93.75 175 ARG A O 1
ATOM 1376 N N . PRO A 1 176 ? -15.879 6.869 14.878 1.00 92.06 176 PRO A N 1
ATOM 1377 C CA . PRO A 1 176 ? -16.243 8.090 14.172 1.00 92.06 176 PRO A CA 1
ATOM 1378 C C . PRO A 1 176 ? -17.040 7.782 12.896 1.00 92.06 176 PRO A C 1
ATOM 1380 O O . PRO A 1 176 ? -16.657 6.918 12.102 1.00 92.06 176 PRO A O 1
ATOM 1383 N N . ALA A 1 177 ? -18.160 8.484 12.713 1.00 86.81 177 ALA A N 1
ATOM 1384 C CA . ALA A 1 177 ? -19.005 8.343 11.527 1.00 86.81 177 ALA A CA 1
ATOM 1385 C C . ALA A 1 177 ? -18.397 9.049 10.305 1.00 86.81 177 ALA A C 1
ATOM 1387 O O . ALA A 1 177 ? -18.514 8.555 9.189 1.00 86.81 177 ALA A O 1
ATOM 1388 N N . VAL A 1 178 ? -17.726 10.182 10.533 1.00 87.12 178 VAL A N 1
ATOM 1389 C CA . VAL A 1 178 ? -17.051 10.973 9.499 1.00 87.12 178 VAL A CA 1
ATOM 1390 C C . VAL A 1 178 ? -15.572 10.599 9.476 1.00 87.12 178 VAL A C 1
ATOM 1392 O O . VAL A 1 178 ? -14.886 10.725 10.489 1.00 87.12 178 VAL A O 1
ATOM 1395 N N . LEU A 1 179 ? -15.090 10.135 8.322 1.00 84.31 179 LEU A N 1
ATOM 1396 C CA . LEU A 1 179 ? -13.719 9.643 8.136 1.00 84.31 179 LEU A CA 1
ATOM 1397 C C . LEU A 1 179 ? -12.826 10.624 7.344 1.00 84.31 179 LEU A C 1
ATOM 1399 O O . LEU A 1 179 ? -11.630 10.384 7.157 1.00 84.31 179 LEU A O 1
ATOM 1403 N N . TYR A 1 180 ? -13.359 11.778 6.935 1.00 71.38 180 TYR A N 1
ATOM 1404 C CA . TYR A 1 180 ? -12.632 12.842 6.230 1.00 71.38 180 TYR A CA 1
ATOM 1405 C C . TYR A 1 180 ? -12.508 14.104 7.093 1.00 71.38 180 TYR A C 1
ATOM 1407 O O . TYR A 1 180 ? -13.435 14.461 7.811 1.00 71.38 180 TYR A O 1
ATOM 1415 N N . ASP A 1 181 ? -11.358 14.776 7.013 1.00 59.38 181 ASP A N 1
ATOM 1416 C CA . ASP A 1 181 ? -11.019 15.962 7.824 1.00 59.38 181 ASP A CA 1
ATOM 1417 C C . ASP A 1 181 ? -11.275 17.289 7.066 1.00 59.38 181 ASP A C 1
ATOM 1419 O O . ASP A 1 181 ? -11.089 18.388 7.588 1.00 59.38 181 ASP A O 1
ATOM 1423 N N . ASP A 1 182 ? -11.731 17.208 5.809 1.00 52.06 182 ASP A N 1
ATOM 1424 C CA . ASP A 1 182 ? -11.720 18.339 4.868 1.00 52.06 182 ASP A CA 1
ATOM 1425 C C . ASP A 1 182 ? -12.735 19.454 5.195 1.00 52.06 182 ASP A C 1
ATOM 1427 O O . ASP A 1 182 ? -12.660 20.543 4.626 1.00 52.06 182 ASP A O 1
ATOM 1431 N N . MET A 1 183 ? -13.651 19.245 6.148 1.00 42.09 183 MET A N 1
ATOM 1432 C CA . MET A 1 183 ? -14.601 20.284 6.572 1.00 42.09 183 MET A CA 1
ATOM 1433 C C . MET A 1 183 ? -14.061 21.222 7.663 1.00 42.09 183 MET A C 1
ATOM 1435 O O . MET A 1 183 ? -14.554 22.340 7.791 1.00 42.09 183 MET A O 1
ATOM 1439 N N . ILE A 1 184 ? -13.014 20.845 8.407 1.00 43.62 184 ILE A N 1
ATOM 1440 C CA . ILE A 1 184 ? -12.503 21.686 9.509 1.00 43.62 184 ILE A CA 1
ATOM 1441 C C . ILE A 1 184 ? -11.678 22.878 8.980 1.00 43.62 184 ILE A C 1
ATOM 1443 O O . ILE A 1 184 ? -11.598 23.932 9.621 1.00 43.62 184 ILE A O 1
ATOM 1447 N N . MET A 1 185 ? -11.117 22.761 7.772 1.00 39.44 185 MET A N 1
ATOM 1448 C CA . MET A 1 185 ? -10.262 23.793 7.169 1.00 39.44 185 MET A CA 1
ATOM 1449 C C . MET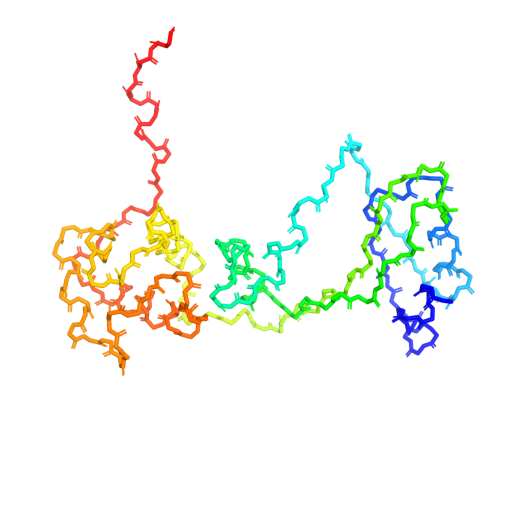 A 1 185 ? -11.041 24.929 6.489 1.00 39.44 185 MET A C 1
ATOM 1451 O O . MET A 1 185 ? -10.472 25.998 6.282 1.00 39.44 185 MET A O 1
ATOM 1455 N N . TYR A 1 186 ? -12.327 24.734 6.174 1.00 42.97 186 TYR A N 1
ATOM 1456 C CA . TYR A 1 186 ? -13.170 25.784 5.585 1.00 42.97 186 TYR A CA 1
ATOM 1457 C C . TYR A 1 186 ? -13.912 26.626 6.631 1.00 42.97 186 TYR A C 1
ATOM 1459 O O . TYR A 1 186 ? -14.145 27.809 6.392 1.00 42.97 186 TYR A O 1
ATOM 1467 N N . GLU A 1 187 ? -14.228 26.070 7.804 1.00 42.97 187 GLU A N 1
ATOM 1468 C CA . GLU A 1 187 ? -14.864 26.834 8.893 1.00 42.97 187 GLU A CA 1
ATOM 1469 C C . GLU A 1 187 ? -13.843 27.597 9.750 1.00 42.97 187 GLU A C 1
ATOM 1471 O O . GLU A 1 187 ? -14.142 28.640 10.334 1.00 42.97 187 GLU A O 1
ATOM 1476 N N . SER A 1 188 ? -12.594 27.130 9.769 1.00 45.53 188 SER A N 1
ATOM 1477 C CA . SER A 1 188 ? -11.499 27.791 10.470 1.00 45.53 188 SER A CA 1
ATOM 1478 C C . SER A 1 188 ? -10.828 28.811 9.555 1.00 45.53 188 SER A C 1
ATOM 1480 O O . SER A 1 188 ? -9.750 28.556 9.022 1.00 45.53 188 SER A O 1
ATOM 1482 N N . GLY A 1 189 ? -11.438 29.987 9.391 1.00 41.38 189 GLY A N 1
ATOM 1483 C CA . GLY A 1 189 ? -10.854 31.157 8.723 1.00 41.38 189 GLY A CA 1
ATOM 1484 C C . GLY A 1 189 ? -9.592 31.704 9.413 1.00 41.38 189 GLY A C 1
ATOM 1485 O O . GLY A 1 189 ? -9.538 32.872 9.794 1.00 41.38 189 GLY A O 1
ATOM 1486 N N . ARG A 1 190 ? -8.551 30.885 9.582 1.00 35.34 190 ARG A N 1
ATOM 1487 C CA . ARG A 1 190 ? -7.215 31.327 9.977 1.00 35.34 190 ARG A CA 1
ATOM 1488 C C . ARG A 1 190 ? -6.471 31.773 8.729 1.00 35.34 190 ARG A C 1
ATOM 1490 O O . ARG A 1 190 ? -5.793 30.992 8.066 1.00 35.34 190 ARG A O 1
ATOM 1497 N N . LYS A 1 191 ? -6.611 33.070 8.448 1.00 37.81 191 LYS A N 1
ATOM 1498 C CA . LYS A 1 191 ? -5.653 33.836 7.649 1.00 37.81 191 LYS A CA 1
ATOM 1499 C C . LYS A 1 191 ? -4.243 33.533 8.174 1.00 37.81 191 LYS A C 1
ATOM 1501 O O . LYS A 1 191 ? -3.989 33.713 9.366 1.00 37.81 191 LYS A O 1
ATOM 1506 N N . ARG A 1 192 ? -3.382 33.015 7.297 1.00 36.34 192 ARG A N 1
ATOM 1507 C CA . ARG A 1 192 ? -1.932 33.161 7.458 1.00 36.34 192 ARG A CA 1
ATOM 1508 C C . ARG A 1 192 ? -1.551 34.617 7.238 1.00 36.34 192 ARG A C 1
ATOM 1510 O O . ARG A 1 192 ? -2.250 35.274 6.433 1.00 36.34 192 ARG A O 1
#

Foldseek 3Di:
DQLVLVVCLVPLADEAEAEACDVPPVVVVNVVSRHPHYHYHYDDDDDPLLVCLCCPAFPDPSDAPNVLVSQQFFDKAWRDWPAQVVDPGRDIDTDIDTDGDPHGPAPDDPLLLSLLRVQQRVQQQFFQCVRLCSQDHPSNVLVVVAPDDRRDGNSRDDSVSSRSSSVSLVVDPPGDPDSDPVVVVVVPPDDD

Sequence (192 aa):
MAAEKMGLANHPNRSVIELYPGPGQLTRSMVLAGAKKVITVDNGEAYQDSLKRLTAEPGTPARCRTSLLAEVAGDITPLMRPGPNKFHLPFDYDL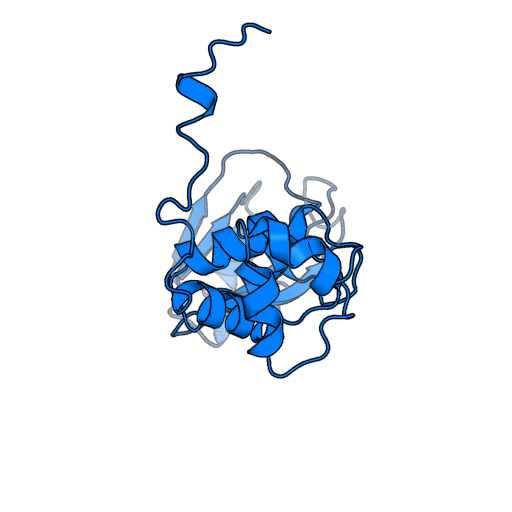IRVVPHEKPRMDTSLEVLDFCLRSLFTNKSHSLNKVIKLLGPGADILLGRLSFDHNIKIKHMTLDQFNEVALKFEQWPLRPAVLYDDMIMYESGRKR

Nearest PDB structures (foldseek):
  3tpz-assembly2_B  TM=6.690E-01  e=1.066E-08  Escherichia coli K-12
  3grv-assembly1_A  TM=7.376E-01  e=2.546E-08  Methanocaldococcus jannaschii
  3tpz-assembly1_A  TM=6.621E-01  e=1.753E-08  Escherichia coli K-12
  3tqs-assembly2_B  TM=7.469E-01  e=6.887E-08  Coxiella burnetii
  7v2q-assembly1_W  TM=7.010E-01  e=2.242E-06  Bacillus subtilis subsp. subtilis str. 168

Radius of gyration: 20.99 Å; Cα contacts (8 Å, |Δi|>4): 258; chains: 1; bounding box: 44×48×55 Å

Secondary structure (DSSP, 8-state):
-HHHHTTGGG-TT-EEEEE--TTSHHHHHHHHTT-SEEEEE------SSHHHHHT--TTSTT-SHHHHHHHHHEEEEEEE---GGGSSS-----EEEEEE-SS-S-SS-HHHHHHHHHHHHTTTTSBHHHHGGGGSTTGGGGGGG-SS-TTSBGGG--HHHHHHHHHHHHT-TTS-S----TTHHHH-----

pLDDT: mean 80.54, std 15.37, range [35.34, 97.88]

Mean predicted aligned error: 10.22 Å

Solvent-accessib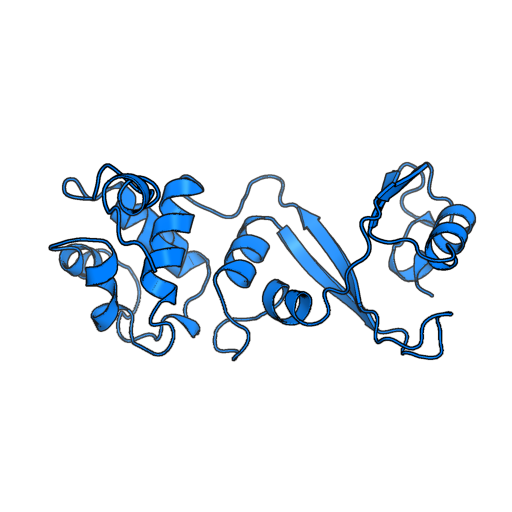le surface area (backbone atoms only — not comparable to full-atom values): 11418 Å² total; per-residue (Å²): 106,70,40,60,74,68,42,27,75,85,42,53,81,40,71,42,80,40,72,59,53,78,94,33,66,63,58,50,44,34,48,76,37,42,42,66,40,78,47,74,48,74,83,87,79,91,77,77,72,60,56,58,20,44,63,27,51,65,60,40,91,48,35,48,65,60,12,51,55,33,59,26,45,22,54,64,41,82,73,49,65,82,44,26,86,74,47,97,63,72,48,82,50,76,46,67,45,76,46,69,44,99,62,57,70,58,85,60,55,71,65,55,43,50,38,51,42,58,44,44,57,76,50,30,87,41,28,39,72,80,42,42,52,64,69,32,89,75,35,62,65,48,62,82,72,54,96,66,76,48,76,47,32,48,33,53,52,50,67,69,59,50,36,51,50,31,44,51,49,72,71,36,92,78,49,67,86,72,78,71,73,77,66,61,66,73,74,52,82,72,79,128